Protein AF-A0A810NMF8-F1 (afdb_monomer_lite)

Sequence (249 aa):
MSLSAFYGATYNQVQWACKAPSTSPRALQDRVLNFARAHNKPVMIAEAAPQGFTNGSKTRSCIFNKSPQATTGDAIWNTWYADFFGYIAANTDVIRAVAYINTNWDAQPDWQCNGAPAGQPGCANGYWGDSRVQADATVKSRFLNELRNARWVNGSGGGTSPERTIRGVGSNRCLDVSGGRTADGTKIQLWDCLNNAAQKWRVEANGSLVNPQSGKCLDADGWGTANGTQMIIWTCGNPVQSNQNWVVS

Secondary structure (DSSP, 8-state):
--S-S---HHHHHHHTTTS--SS-HHHHHHHHHHHHHHTT--EEE-----TTEETTTTEEEETTEEEEEE--HHHHIIIIIHHHHHHHHHTTTTEEEE----SBSTTSGGG--TTPPTTSTT-TT---EE--GGGSHHHHHHHHHHHTSTT---SSSSS-PPPB--B-TTT--EEEEGGG--STTPBEEEE----SGGG-BEE-TTS-EEETTTTEEEEEGGG--STTPPEEEEPPPSSPPGGG-----

Radius of gyration: 24.5 Å; chains: 1; bounding box: 49×32×74 Å

pLDDT: mean 88.72, std 11.94, range [39.06, 98.75]

Structure (mmCIF, N/CA/C/O backbone):
data_AF-A0A810NMF8-F1
#
_entry.id   AF-A0A810NMF8-F1
#
loop_
_atom_site.group_PDB
_atom_site.id
_atom_site.type_symbol
_atom_site.label_atom_id
_atom_site.label_alt_id
_atom_site.label_comp_id
_atom_site.label_asym_id
_atom_site.label_entity_id
_atom_site.label_seq_id
_atom_site.pdbx_PDB_ins_code
_atom_site.Cartn_x
_atom_site.Cartn_y
_atom_site.Cartn_z
_atom_site.occupancy
_atom_site.B_iso_or_equiv
_atom_site.auth_seq_id
_atom_site.auth_comp_id
_atom_site.auth_asym_id
_atom_site.auth_atom_id
_atom_site.pdbx_PDB_model_num
ATOM 1 N N . MET A 1 1 ? 6.736 -11.714 -23.820 1.00 40.06 1 MET A N 1
ATOM 2 C CA . MET A 1 1 ? 6.700 -10.651 -22.795 1.00 40.06 1 MET A CA 1
ATOM 3 C C . MET A 1 1 ? 5.937 -11.210 -21.622 1.00 40.06 1 MET A C 1
ATOM 5 O O . MET A 1 1 ? 4.782 -11.574 -21.807 1.00 40.06 1 MET A O 1
ATOM 9 N N . SER A 1 2 ? 6.596 -11.391 -20.480 1.00 39.06 2 SER A N 1
ATOM 10 C CA . SER A 1 2 ? 5.909 -11.785 -19.253 1.00 39.06 2 SER A CA 1
ATOM 11 C C . SER A 1 2 ? 4.934 -10.676 -18.844 1.00 39.06 2 SER A C 1
ATOM 13 O O . SER A 1 2 ? 5.226 -9.491 -18.991 1.00 39.06 2 SER A O 1
ATOM 15 N N . LEU A 1 3 ? 3.762 -11.071 -18.349 1.00 48.25 3 LEU A N 1
ATOM 16 C CA . LEU A 1 3 ? 2.712 -10.199 -17.800 1.00 48.25 3 LEU A CA 1
ATOM 17 C C . LEU A 1 3 ? 3.067 -9.674 -16.392 1.00 48.25 3 LEU A C 1
ATOM 19 O O . LEU A 1 3 ? 2.187 -9.347 -15.605 1.00 48.25 3 LEU A O 1
ATOM 23 N N . SER A 1 4 ? 4.354 -9.625 -16.060 1.00 53.06 4 SER A N 1
ATOM 24 C CA . SER A 1 4 ? 4.870 -9.539 -14.691 1.00 53.06 4 SER A CA 1
ATOM 25 C C . SER A 1 4 ? 4.929 -8.117 -14.122 1.00 53.06 4 SER A C 1
ATOM 27 O O . SER A 1 4 ? 5.489 -7.885 -13.052 1.00 53.06 4 SER A O 1
ATOM 29 N N . ALA A 1 5 ? 4.388 -7.136 -14.844 1.00 62.41 5 ALA A N 1
ATOM 30 C CA . ALA A 1 5 ? 4.366 -5.745 -14.420 1.00 62.41 5 ALA A CA 1
ATOM 31 C C . ALA A 1 5 ? 2.991 -5.125 -14.669 1.00 62.41 5 ALA A C 1
ATOM 33 O O . ALA A 1 5 ? 2.295 -5.470 -15.622 1.00 62.41 5 ALA A O 1
ATOM 34 N N . PHE A 1 6 ? 2.610 -4.185 -13.805 1.00 73.69 6 PHE A N 1
ATOM 35 C CA . PHE A 1 6 ? 1.418 -3.376 -14.016 1.00 73.69 6 PHE A CA 1
ATOM 36 C C . PHE A 1 6 ? 1.703 -2.224 -14.989 1.00 73.69 6 PHE A C 1
ATOM 38 O O . PHE A 1 6 ? 2.728 -1.546 -14.882 1.00 73.69 6 PHE A O 1
ATOM 45 N N . TYR A 1 7 ? 0.739 -1.955 -15.869 1.00 77.31 7 TYR A N 1
ATOM 46 C CA . TYR A 1 7 ? 0.812 -0.954 -16.924 1.00 77.31 7 TYR A CA 1
ATOM 47 C C . TYR A 1 7 ? -0.308 0.095 -16.810 1.00 77.31 7 TYR A C 1
ATOM 49 O O . TYR A 1 7 ? -1.468 -0.154 -17.157 1.00 77.31 7 TYR A O 1
ATOM 57 N N . GLY A 1 8 ? 0.058 1.291 -16.342 1.00 80.00 8 GLY A N 1
ATOM 58 C CA . GLY A 1 8 ? -0.771 2.504 -16.339 1.00 80.00 8 GLY A CA 1
ATOM 59 C C . GLY A 1 8 ? -0.632 3.330 -17.622 1.00 80.00 8 GLY A C 1
ATOM 60 O O . GLY A 1 8 ? 0.249 3.072 -18.442 1.00 80.00 8 GLY A O 1
ATOM 61 N N . ALA A 1 9 ? -1.493 4.333 -17.813 1.00 80.44 9 ALA A N 1
ATOM 62 C CA . ALA A 1 9 ? -1.415 5.208 -18.987 1.00 80.44 9 ALA A CA 1
ATOM 63 C C . ALA A 1 9 ? -0.131 6.053 -18.955 1.00 80.44 9 ALA A C 1
ATOM 65 O O . ALA A 1 9 ? 0.596 6.110 -19.949 1.00 80.44 9 ALA A O 1
ATOM 66 N N . THR A 1 10 ? 0.188 6.616 -17.788 1.00 85.00 10 THR A N 1
ATOM 67 C CA . THR A 1 10 ? 1.394 7.418 -17.557 1.00 85.00 10 THR A CA 1
ATOM 68 C C . THR A 1 10 ? 2.640 6.542 -17.653 1.00 85.00 10 THR A C 1
ATOM 70 O O . THR A 1 10 ? 3.605 6.878 -18.338 1.00 85.00 10 THR A O 1
ATOM 73 N N . TYR A 1 11 ? 2.597 5.352 -17.048 1.00 84.44 11 TYR A N 1
ATOM 74 C CA . TYR A 1 11 ? 3.683 4.380 -17.154 1.00 84.44 11 TYR A CA 1
ATOM 75 C C . TYR A 1 11 ? 3.949 3.949 -18.601 1.00 84.44 11 TYR A C 1
ATOM 77 O O . TYR A 1 11 ? 5.106 3.884 -19.012 1.00 84.44 11 TYR A O 1
ATOM 85 N N . ASN A 1 12 ? 2.905 3.709 -19.401 1.00 80.50 12 ASN A N 1
ATOM 86 C CA . ASN A 1 12 ? 3.065 3.343 -20.807 1.00 80.50 12 ASN A CA 1
ATOM 87 C C . ASN A 1 12 ? 3.759 4.443 -21.611 1.00 80.50 12 ASN A C 1
ATOM 89 O O . ASN A 1 12 ? 4.664 4.147 -22.389 1.00 80.50 12 ASN A O 1
ATOM 93 N N . GLN A 1 13 ? 3.401 5.706 -21.381 1.00 77.75 13 GLN A N 1
ATOM 94 C CA . GLN A 1 13 ? 4.083 6.837 -22.014 1.00 77.75 13 GLN A CA 1
ATOM 95 C C . GLN A 1 13 ? 5.562 6.916 -21.624 1.00 77.75 13 GLN A C 1
ATOM 97 O O . GLN A 1 13 ? 6.385 7.306 -22.440 1.00 77.75 13 GLN A O 1
ATOM 102 N N . VAL A 1 14 ? 5.925 6.535 -20.399 1.00 78.19 14 VAL A N 1
ATOM 103 C CA . VAL A 1 14 ? 7.313 6.631 -19.929 1.00 78.19 14 VAL A CA 1
ATOM 104 C C . VAL A 1 14 ? 8.160 5.426 -20.340 1.00 78.19 14 VAL A C 1
ATOM 106 O O . VAL A 1 14 ? 9.300 5.601 -20.756 1.00 78.19 14 VAL A O 1
ATOM 109 N N . GLN A 1 15 ? 7.627 4.210 -20.236 1.00 76.19 15 GLN A N 1
ATOM 110 C CA . GLN A 1 15 ? 8.395 2.978 -20.438 1.00 76.19 15 GLN A CA 1
ATOM 111 C C . GLN A 1 15 ? 8.338 2.440 -21.866 1.00 76.19 15 GLN A C 1
ATOM 113 O O . GLN A 1 15 ? 9.308 1.854 -22.349 1.00 76.19 15 GLN A O 1
ATOM 118 N N . TRP A 1 16 ? 7.223 2.666 -22.561 1.00 68.44 16 TRP A N 1
ATOM 119 C CA . TRP A 1 16 ? 6.984 2.129 -23.899 1.00 68.44 16 TRP A CA 1
ATOM 120 C C . TRP A 1 16 ? 7.120 3.172 -25.013 1.00 68.44 16 TRP A C 1
ATOM 122 O O . TRP A 1 16 ? 7.182 2.797 -26.180 1.00 68.44 16 TRP A O 1
ATOM 132 N N . ALA A 1 17 ? 7.283 4.463 -24.700 1.00 64.12 17 ALA A N 1
ATOM 133 C CA . ALA A 1 17 ? 7.680 5.452 -25.712 1.00 64.12 17 ALA A CA 1
ATOM 134 C C . ALA A 1 17 ? 9.082 5.187 -26.292 1.00 64.12 17 ALA A C 1
ATOM 136 O O . ALA A 1 17 ? 9.390 5.653 -27.384 1.00 64.12 17 ALA A O 1
ATOM 137 N N . CYS A 1 18 ? 9.916 4.395 -25.612 1.00 68.44 18 CYS A N 1
ATOM 138 C CA . CYS A 1 18 ? 11.226 3.992 -26.126 1.00 68.44 18 CYS A CA 1
ATOM 139 C C . CYS A 1 18 ? 11.149 2.891 -27.200 1.00 68.44 18 CYS A C 1
ATOM 141 O O . CYS A 1 18 ? 12.125 2.662 -27.912 1.00 68.44 18 CYS A O 1
ATOM 143 N N . LYS A 1 19 ? 10.014 2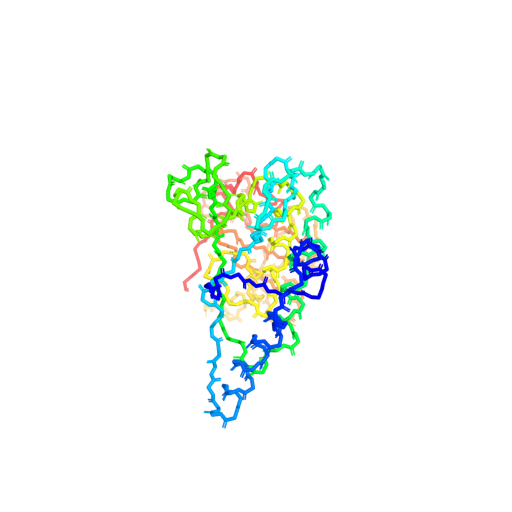.180 -27.294 1.00 67.81 19 LYS A N 1
ATOM 144 C CA . LYS A 1 19 ? 9.707 1.190 -28.336 1.00 67.81 19 LYS A CA 1
ATOM 145 C C . LYS A 1 19 ? 8.205 0.902 -28.331 1.00 67.81 19 LYS A C 1
ATOM 147 O O . LYS A 1 19 ? 7.715 0.234 -27.420 1.00 67.81 19 LYS A O 1
ATOM 152 N N . ALA A 1 20 ? 7.493 1.361 -29.360 1.00 65.75 20 ALA A N 1
ATOM 153 C CA . ALA A 1 20 ? 6.055 1.134 -29.478 1.00 65.75 20 ALA A CA 1
ATOM 154 C C . ALA A 1 20 ? 5.744 -0.378 -29.477 1.00 65.75 20 ALA A C 1
ATOM 156 O O . ALA A 1 20 ? 6.281 -1.113 -30.314 1.00 65.75 20 ALA A O 1
ATOM 157 N N . PRO A 1 21 ? 4.908 -0.874 -28.550 1.00 68.88 21 PRO A N 1
ATOM 158 C CA . PRO A 1 21 ? 4.519 -2.269 -28.555 1.00 68.88 21 PRO A CA 1
ATOM 159 C C . PRO A 1 21 ? 3.518 -2.523 -29.684 1.00 68.88 21 PRO A C 1
ATOM 161 O O . PRO A 1 21 ? 2.693 -1.670 -30.006 1.00 68.88 21 PRO A O 1
ATOM 164 N N . SER A 1 22 ? 3.528 -3.735 -30.236 1.00 71.19 22 SER A N 1
ATOM 165 C CA . SER A 1 22 ? 2.505 -4.180 -31.193 1.00 71.19 22 SER A CA 1
ATOM 166 C C . SER A 1 22 ? 1.108 -4.278 -30.566 1.00 71.19 22 SER A C 1
ATOM 168 O O . SER A 1 22 ? 0.108 -4.373 -31.272 1.00 71.19 22 SER A O 1
ATOM 170 N N . THR A 1 23 ? 1.005 -4.281 -29.235 1.00 74.06 23 THR A N 1
ATOM 171 C CA . THR A 1 23 ? -0.262 -4.274 -28.497 1.00 74.06 23 THR A CA 1
ATOM 172 C C . THR A 1 23 ? -0.099 -3.505 -27.191 1.00 74.06 23 THR A C 1
ATOM 174 O O . THR A 1 23 ? 0.870 -3.718 -26.469 1.00 74.06 23 THR A O 1
ATOM 177 N N . SER A 1 24 ? -1.055 -2.628 -26.866 1.00 80.44 24 SER A N 1
ATOM 178 C CA . SER A 1 24 ? -1.048 -1.874 -25.606 1.00 80.44 24 SER A CA 1
ATOM 179 C C . SER A 1 24 ? -1.082 -2.828 -24.401 1.00 80.44 24 SER A C 1
ATOM 181 O O . SER A 1 24 ? -2.055 -3.577 -24.258 1.00 80.44 24 SER A O 1
ATOM 183 N N . PRO A 1 25 ? -0.083 -2.792 -23.499 1.00 80.88 25 PRO A N 1
ATOM 184 C CA . PRO A 1 25 ? -0.079 -3.629 -22.301 1.00 80.88 25 PRO A CA 1
ATOM 185 C C . PRO A 1 25 ? -1.306 -3.397 -21.412 1.00 80.88 25 PRO A C 1
ATOM 187 O O . PRO A 1 25 ? -1.873 -4.339 -20.863 1.00 80.88 25 PRO A O 1
ATOM 190 N N . ARG A 1 26 ? -1.795 -2.150 -21.350 1.00 83.94 26 ARG A N 1
ATOM 191 C CA . ARG A 1 26 ? -3.029 -1.819 -20.629 1.00 83.94 26 ARG A CA 1
ATOM 192 C C . ARG A 1 26 ? -4.247 -2.523 -21.232 1.00 83.94 26 ARG A C 1
ATOM 194 O O . ARG A 1 26 ? -5.040 -3.093 -20.491 1.00 83.94 26 ARG A O 1
ATOM 201 N N . ALA A 1 27 ? -4.351 -2.564 -22.561 1.00 85.38 27 ALA A N 1
ATOM 202 C CA . ALA A 1 27 ? -5.446 -3.264 -23.229 1.00 85.38 27 ALA A CA 1
ATOM 203 C C . ALA A 1 27 ? -5.421 -4.778 -22.951 1.00 85.38 27 ALA A C 1
ATOM 205 O O . ALA A 1 27 ? -6.475 -5.403 -22.859 1.00 85.38 27 ALA A O 1
ATOM 206 N N . LEU A 1 28 ? -4.236 -5.378 -22.789 1.00 86.31 28 LEU A N 1
ATOM 207 C CA . LEU A 1 28 ? -4.112 -6.783 -22.389 1.00 86.31 28 LEU A CA 1
ATOM 208 C C . LEU A 1 28 ? -4.598 -7.015 -20.952 1.00 86.31 28 LEU A C 1
ATOM 210 O O . LEU A 1 28 ? -5.338 -7.967 -20.718 1.00 86.31 28 LEU A O 1
ATOM 214 N N . GLN A 1 29 ? -4.259 -6.129 -20.011 1.00 88.56 29 GLN A N 1
ATOM 215 C CA . GLN A 1 29 ? -4.780 -6.203 -18.638 1.00 88.56 29 GLN A CA 1
ATOM 216 C C . GLN A 1 29 ? -6.307 -6.060 -18.597 1.00 88.56 29 GLN A C 1
ATOM 218 O O . GLN A 1 29 ? -6.981 -6.842 -17.928 1.00 88.56 29 GLN A O 1
ATOM 223 N N . ASP A 1 30 ? -6.859 -5.100 -19.345 1.00 91.56 30 ASP A N 1
ATOM 224 C CA . ASP A 1 30 ? -8.305 -4.863 -19.386 1.00 91.56 30 ASP A CA 1
ATOM 225 C C . ASP A 1 30 ? -9.050 -6.085 -19.960 1.00 91.56 30 ASP A C 1
ATOM 227 O O . ASP A 1 30 ? -10.130 -6.435 -19.483 1.00 91.56 30 ASP A O 1
ATOM 231 N N . ARG A 1 31 ? -8.457 -6.805 -20.928 1.00 92.88 31 ARG A N 1
ATOM 232 C CA . ARG A 1 31 ? -9.012 -8.073 -21.441 1.00 92.88 31 ARG A CA 1
ATOM 233 C C . ARG A 1 31 ? -9.119 -9.143 -20.357 1.00 92.88 31 ARG A C 1
ATOM 235 O O . ARG A 1 31 ? -10.132 -9.835 -20.315 1.00 92.88 31 ARG A O 1
ATOM 242 N N . VAL A 1 32 ? -8.123 -9.260 -19.475 1.00 92.12 32 VAL A N 1
ATOM 243 C CA . VAL A 1 32 ? -8.166 -10.210 -18.347 1.00 92.12 32 VAL A CA 1
ATOM 244 C C . VAL A 1 32 ? -9.296 -9.847 -17.384 1.00 92.12 32 VAL A C 1
ATOM 246 O O . VAL A 1 32 ? -10.069 -10.724 -16.997 1.00 92.12 32 VAL A O 1
ATOM 249 N N . LEU A 1 33 ? -9.453 -8.561 -17.047 1.00 95.19 33 LEU A N 1
ATOM 250 C CA . LEU A 1 33 ? -10.551 -8.122 -16.180 1.00 95.19 33 LEU A CA 1
ATOM 251 C C . LEU A 1 33 ? -11.920 -8.367 -16.818 1.00 95.19 33 LEU A C 1
ATOM 253 O O . LEU A 1 33 ? -12.825 -8.863 -16.153 1.00 95.19 33 LEU A O 1
ATOM 257 N N . ASN A 1 34 ? -12.074 -8.062 -18.107 1.00 96.94 34 ASN A N 1
ATOM 258 C CA . ASN A 1 34 ? -13.333 -8.262 -18.823 1.00 96.94 34 ASN A CA 1
ATOM 259 C C . ASN A 1 34 ? -13.696 -9.744 -18.938 1.00 96.94 34 ASN A C 1
ATOM 261 O O . ASN A 1 34 ? -14.854 -10.106 -18.736 1.00 96.94 34 ASN A O 1
ATOM 265 N N . PHE A 1 35 ? -12.711 -10.607 -19.194 1.00 97.31 35 PHE A N 1
ATOM 266 C CA . PHE A 1 35 ? -12.912 -12.051 -19.165 1.00 97.31 35 PHE A CA 1
ATOM 267 C C . PHE A 1 35 ? -13.384 -12.517 -17.782 1.00 97.31 35 PHE A C 1
ATOM 269 O O . PHE A 1 35 ? -14.372 -13.242 -17.686 1.00 97.31 35 PHE A O 1
ATOM 276 N N . ALA A 1 36 ? -12.735 -12.065 -16.706 1.00 97.94 36 ALA A N 1
ATOM 277 C CA . ALA A 1 36 ? -13.115 -12.435 -15.346 1.00 97.94 36 ALA A CA 1
ATOM 278 C C . ALA A 1 36 ? -14.524 -11.946 -14.969 1.00 97.94 36 ALA A C 1
ATOM 280 O O . ALA A 1 36 ? -15.308 -12.725 -14.423 1.00 97.94 36 ALA A O 1
ATOM 281 N N . ARG A 1 37 ? -14.885 -10.707 -15.339 1.00 97.94 37 ARG A N 1
ATOM 282 C CA . ARG A 1 37 ? -16.248 -10.165 -15.186 1.00 97.94 37 ARG A CA 1
ATOM 283 C C . ARG A 1 37 ? -17.284 -11.028 -15.893 1.00 97.94 37 ARG A C 1
ATOM 285 O O . ARG A 1 37 ? -18.264 -11.419 -15.270 1.00 97.94 37 ARG A O 1
ATOM 292 N N . ALA A 1 38 ? -17.040 -11.379 -17.157 1.00 98.38 38 ALA A N 1
ATOM 293 C CA . ALA A 1 38 ? -17.949 -12.213 -17.947 1.00 98.38 38 ALA A CA 1
ATOM 294 C C . ALA A 1 38 ? -18.180 -13.608 -17.334 1.00 98.38 38 ALA A C 1
ATOM 296 O O . ALA A 1 38 ? -19.194 -14.240 -17.611 1.00 98.38 38 ALA A O 1
ATOM 297 N N . HIS A 1 39 ? -17.265 -14.071 -16.477 1.00 98.25 39 HIS A N 1
ATOM 298 C CA . HIS A 1 39 ? -17.342 -15.366 -15.797 1.00 98.25 39 HIS A CA 1
ATOM 299 C C . HIS A 1 39 ? -17.639 -15.255 -14.294 1.00 98.25 39 HIS A C 1
ATOM 301 O O . HIS A 1 39 ? -17.539 -16.256 -13.580 1.00 98.25 39 HIS A O 1
ATOM 307 N N . ASN A 1 40 ? -17.995 -14.064 -13.795 1.00 97.56 40 ASN A N 1
ATOM 308 C CA . ASN A 1 40 ? -18.241 -13.797 -12.373 1.00 97.56 40 ASN A CA 1
ATOM 309 C C . ASN A 1 40 ? -17.096 -14.286 -11.465 1.00 97.56 40 ASN A C 1
ATOM 311 O O . ASN A 1 40 ? -17.326 -14.875 -10.405 1.00 97.56 40 ASN A O 1
ATOM 315 N N . LYS A 1 41 ? -15.846 -14.095 -11.901 1.00 98.19 41 LYS A N 1
ATOM 316 C CA . LYS A 1 41 ? -14.654 -14.488 -11.143 1.00 98.19 41 LYS A CA 1
ATOM 317 C C . LYS A 1 41 ? -13.925 -13.268 -10.588 1.00 98.19 41 LYS A C 1
ATOM 319 O O . LYS A 1 41 ? -13.790 -12.271 -11.296 1.00 98.19 41 LYS A O 1
ATOM 324 N N . PRO A 1 42 ? -13.417 -13.343 -9.345 1.00 97.44 42 PRO A N 1
ATOM 325 C CA . PRO A 1 42 ? -12.521 -12.322 -8.832 1.00 97.44 42 PRO A CA 1
ATOM 326 C C . PRO A 1 42 ? -11.155 -12.410 -9.522 1.00 97.44 42 PRO A C 1
ATOM 328 O O . PRO A 1 42 ? -10.732 -13.481 -9.960 1.00 97.44 42 PRO A O 1
ATOM 331 N N . VAL A 1 43 ? -10.442 -11.287 -9.565 1.00 96.69 43 VAL A N 1
ATOM 332 C CA . VAL A 1 43 ? -9.071 -11.197 -10.075 1.00 96.69 43 VAL A CA 1
ATOM 333 C C . VAL A 1 43 ? -8.104 -10.908 -8.936 1.00 96.69 43 VAL A C 1
ATOM 335 O O . VAL A 1 43 ? -8.338 -10.030 -8.099 1.00 96.69 43 VAL A O 1
ATOM 338 N N . MET A 1 44 ? -6.987 -11.631 -8.954 1.00 94.56 44 MET A N 1
ATOM 339 C CA . MET A 1 44 ? -5.779 -11.287 -8.220 1.00 94.56 44 MET A CA 1
ATOM 340 C C . MET A 1 44 ? -4.763 -10.688 -9.192 1.00 94.56 44 MET A C 1
ATOM 342 O O . MET A 1 44 ? -4.435 -11.310 -10.201 1.00 94.56 44 MET A O 1
ATOM 346 N N . ILE A 1 45 ? -4.231 -9.508 -8.875 1.00 93.62 45 ILE A N 1
ATOM 347 C CA . ILE A 1 45 ? -2.994 -9.045 -9.509 1.00 93.62 45 ILE A CA 1
ATOM 348 C C . ILE A 1 45 ? -1.856 -9.820 -8.846 1.00 93.62 45 ILE A C 1
ATOM 350 O O . ILE A 1 45 ? -1.520 -9.554 -7.695 1.00 93.62 45 ILE A O 1
ATOM 354 N N . ALA A 1 46 ? -1.323 -10.822 -9.542 1.00 92.50 46 ALA A N 1
ATOM 355 C CA . ALA A 1 46 ? -0.324 -11.733 -8.983 1.00 92.50 46 ALA A CA 1
ATOM 356 C C . ALA A 1 46 ? 1.103 -11.164 -8.998 1.00 92.50 46 ALA A C 1
ATOM 358 O O . ALA A 1 46 ? 1.926 -11.560 -8.179 1.00 92.50 46 ALA A O 1
ATOM 359 N N . GLU A 1 47 ? 1.388 -10.224 -9.900 1.00 90.44 47 GLU A N 1
ATOM 360 C CA . GLU A 1 47 ? 2.709 -9.625 -10.064 1.00 90.44 47 GLU A CA 1
ATOM 361 C C . GLU A 1 47 ? 2.565 -8.130 -10.365 1.00 90.44 47 GLU A C 1
ATOM 363 O O . GLU A 1 47 ? 1.891 -7.734 -11.318 1.00 90.44 47 GLU A O 1
ATOM 368 N N . ALA A 1 48 ? 3.184 -7.287 -9.538 1.00 93.31 48 ALA A N 1
ATOM 369 C CA . ALA A 1 48 ? 3.249 -5.850 -9.761 1.00 93.31 48 ALA A CA 1
ATOM 370 C C . ALA A 1 48 ? 4.537 -5.263 -9.175 1.00 93.31 48 ALA A C 1
ATOM 372 O O . ALA A 1 48 ? 4.790 -5.365 -7.974 1.00 93.31 48 ALA A O 1
ATOM 373 N N . ALA A 1 49 ? 5.323 -4.603 -10.025 1.00 94.31 49 ALA A N 1
ATOM 374 C CA . ALA A 1 49 ? 6.472 -3.788 -9.645 1.00 94.31 49 ALA A CA 1
ATOM 375 C C . ALA A 1 49 ? 6.668 -2.641 -10.656 1.00 94.31 49 ALA A C 1
ATOM 377 O O . ALA A 1 49 ? 6.318 -2.812 -11.831 1.00 94.31 49 ALA A O 1
ATOM 378 N N . PRO A 1 50 ? 7.243 -1.493 -10.243 1.00 93.88 50 PRO A N 1
ATOM 379 C CA . PRO A 1 50 ? 7.573 -0.381 -11.132 1.00 93.88 50 PRO A CA 1
ATOM 380 C C . PRO A 1 50 ? 8.802 -0.719 -11.994 1.00 93.88 50 PRO A C 1
ATOM 382 O O . PRO A 1 50 ? 9.864 -0.123 -11.838 1.00 93.88 50 PRO A O 1
ATOM 385 N N . GLN A 1 51 ? 8.677 -1.696 -12.896 1.00 91.44 51 GLN A N 1
ATOM 386 C CA . GLN A 1 51 ? 9.779 -2.164 -13.740 1.00 91.44 51 GLN A CA 1
ATOM 387 C C . GLN A 1 51 ? 10.417 -0.985 -14.499 1.00 91.44 51 GLN A C 1
ATOM 389 O O . GLN A 1 51 ? 9.715 -0.123 -15.036 1.00 91.44 51 GLN A O 1
ATOM 394 N N . GLY A 1 52 ? 11.747 -0.930 -14.516 1.00 90.50 52 GLY A N 1
ATOM 395 C CA . GLY A 1 52 ? 12.511 0.160 -15.124 1.00 90.50 52 GLY A CA 1
ATOM 396 C C . GLY A 1 52 ? 12.699 1.379 -14.215 1.00 90.50 52 GLY A C 1
ATOM 397 O O . GLY A 1 52 ? 13.395 2.312 -14.612 1.00 90.50 52 GLY A O 1
ATOM 398 N N . PHE A 1 53 ? 12.136 1.389 -13.004 1.00 93.75 53 PHE A N 1
ATOM 399 C CA . PHE A 1 53 ? 12.430 2.386 -11.974 1.00 93.75 53 PHE A CA 1
ATOM 400 C C . PHE A 1 53 ? 13.328 1.809 -10.878 1.00 93.75 53 PHE A C 1
ATOM 402 O O . PHE A 1 53 ? 13.225 0.642 -10.501 1.00 93.75 53 PHE A O 1
ATOM 409 N N . THR A 1 54 ? 14.179 2.663 -10.318 1.00 95.56 54 THR A N 1
ATOM 410 C CA . THR A 1 54 ? 15.022 2.337 -9.166 1.00 95.56 54 THR A CA 1
ATOM 411 C C . THR A 1 54 ? 14.707 3.326 -8.054 1.00 95.56 54 THR A C 1
ATOM 413 O O . THR A 1 54 ? 15.216 4.447 -8.064 1.00 95.56 54 THR A O 1
ATOM 416 N N . ASN A 1 55 ? 13.869 2.922 -7.093 1.00 97.19 55 ASN A N 1
ATOM 417 C CA . ASN A 1 55 ? 13.414 3.785 -5.999 1.00 97.19 55 ASN A CA 1
ATOM 418 C C . ASN A 1 55 ? 14.585 4.373 -5.205 1.00 97.19 55 ASN A C 1
ATOM 420 O O . ASN A 1 55 ? 14.654 5.587 -5.037 1.00 97.19 55 ASN A O 1
ATOM 424 N N . GLY A 1 56 ? 15.534 3.535 -4.768 1.00 95.81 56 GLY A N 1
ATOM 425 C CA . GLY A 1 56 ? 16.651 3.979 -3.927 1.00 95.81 56 GLY A CA 1
ATOM 426 C C . GLY A 1 56 ? 17.570 4.996 -4.605 1.00 95.81 56 GLY A C 1
ATOM 427 O O . GLY A 1 56 ? 17.959 5.992 -4.000 1.00 95.81 56 GLY A O 1
ATOM 428 N N . SER A 1 57 ? 17.882 4.780 -5.883 1.00 96.12 57 SER A N 1
ATOM 429 C CA . SER A 1 57 ? 18.730 5.693 -6.661 1.00 96.12 57 SER A CA 1
ATOM 430 C C . SER A 1 57 ? 17.949 6.823 -7.335 1.00 96.12 57 SER A C 1
ATOM 432 O O . SER A 1 57 ? 18.567 7.715 -7.908 1.00 96.12 57 SER A O 1
ATOM 434 N N . LYS A 1 58 ? 16.610 6.799 -7.276 1.00 97.12 58 LYS A N 1
ATOM 435 C CA . LYS A 1 58 ? 15.702 7.723 -7.972 1.00 97.12 58 LYS A CA 1
ATOM 436 C C . LYS A 1 58 ? 16.061 7.879 -9.445 1.00 97.12 58 LYS A C 1
ATOM 438 O O . LYS A 1 58 ? 16.240 8.986 -9.954 1.00 97.12 58 LYS A O 1
ATOM 443 N N . THR A 1 59 ? 16.157 6.751 -10.137 1.00 95.31 59 THR A N 1
ATOM 444 C CA . THR A 1 59 ? 16.371 6.721 -11.585 1.00 95.31 59 THR A CA 1
ATOM 445 C C . THR A 1 59 ? 15.237 5.991 -12.290 1.00 95.31 59 THR A C 1
ATOM 447 O O . THR A 1 59 ? 14.500 5.202 -11.696 1.00 95.31 59 THR A O 1
ATOM 450 N N . ARG A 1 60 ? 15.090 6.280 -13.581 1.00 92.00 60 ARG A N 1
ATOM 451 C CA . ARG A 1 60 ? 14.216 5.553 -14.501 1.00 92.00 60 ARG A CA 1
ATOM 452 C C . ARG A 1 60 ? 14.980 5.206 -15.770 1.00 92.00 60 ARG A C 1
ATOM 454 O O . ARG A 1 60 ? 15.778 6.007 -16.239 1.00 92.00 60 ARG A O 1
ATOM 461 N N . SER A 1 61 ? 14.730 4.041 -16.335 1.00 88.00 61 SER A N 1
ATOM 462 C CA . SER A 1 61 ? 15.239 3.598 -17.635 1.00 88.00 61 SER A CA 1
ATOM 463 C C . SER A 1 61 ? 14.093 3.021 -18.444 1.00 88.00 61 SER A C 1
ATOM 465 O O . SER A 1 61 ? 13.100 2.601 -17.857 1.00 88.00 61 SER A O 1
ATOM 467 N N . CYS A 1 62 ? 14.255 2.931 -19.761 1.00 84.25 62 CYS A N 1
ATOM 468 C CA . CYS A 1 62 ? 13.381 2.108 -20.587 1.00 84.25 62 CYS A CA 1
ATOM 469 C C . CYS A 1 62 ? 13.617 0.622 -20.263 1.00 84.25 62 CYS A C 1
ATOM 471 O O . CYS A 1 62 ? 14.766 0.178 -20.221 1.00 84.25 62 CYS A O 1
ATOM 473 N N . ILE A 1 63 ? 12.559 -0.182 -20.136 1.00 83.94 63 ILE A N 1
ATOM 474 C CA . ILE A 1 63 ? 12.691 -1.626 -19.837 1.00 83.94 63 ILE A CA 1
ATOM 475 C C . ILE A 1 63 ? 13.498 -2.419 -20.884 1.00 83.94 63 ILE A C 1
ATOM 477 O O . ILE A 1 63 ? 14.035 -3.481 -20.570 1.00 83.94 63 ILE A O 1
ATOM 481 N N . PHE A 1 64 ? 13.612 -1.903 -22.116 1.00 80.12 64 PHE A N 1
ATOM 482 C CA . PHE A 1 64 ? 14.374 -2.533 -23.205 1.00 80.12 64 PHE A CA 1
ATOM 483 C C . PHE A 1 64 ? 15.787 -1.985 -23.393 1.00 80.12 64 PHE A C 1
ATOM 485 O O . PHE A 1 64 ? 16.580 -2.575 -24.123 1.00 80.12 64 PHE A O 1
ATOM 492 N N . ASN A 1 65 ? 16.097 -0.848 -22.777 1.00 79.50 65 ASN A N 1
ATOM 493 C CA . ASN A 1 65 ? 17.381 -0.181 -22.934 1.00 79.50 65 ASN A CA 1
ATOM 494 C C . ASN A 1 65 ? 17.732 0.569 -21.645 1.00 79.50 65 ASN A C 1
ATOM 496 O O . ASN A 1 65 ? 17.117 1.595 -21.334 1.00 79.50 65 ASN A O 1
ATOM 500 N N . LYS A 1 66 ? 18.720 0.068 -20.895 1.00 82.25 66 LYS A N 1
ATOM 501 C CA . LYS A 1 66 ? 19.158 0.688 -19.643 1.00 82.25 66 LYS A CA 1
ATOM 502 C C . LYS A 1 66 ? 19.919 1.960 -19.948 1.00 82.25 66 LYS A C 1
ATOM 504 O O . LYS A 1 66 ? 21.123 1.958 -20.167 1.00 82.25 66 LYS A O 1
ATOM 509 N N . SER A 1 67 ? 19.183 3.056 -19.890 1.00 86.56 67 SER A N 1
ATOM 510 C CA . SER A 1 67 ? 19.706 4.412 -19.892 1.00 86.56 67 SER A CA 1
ATOM 511 C C . SER A 1 67 ? 19.124 5.133 -18.676 1.00 86.56 67 SER A C 1
ATOM 513 O O . SER A 1 67 ? 18.067 5.756 -18.792 1.00 86.56 67 SER A O 1
ATOM 515 N N . PRO A 1 68 ? 19.743 4.988 -17.487 1.00 89.94 68 PRO A N 1
ATOM 516 C CA . PRO A 1 68 ? 19.213 5.566 -16.263 1.00 89.94 68 PRO A CA 1
ATOM 517 C C . PRO A 1 68 ? 19.205 7.088 -16.345 1.00 89.94 68 PRO A C 1
ATOM 519 O O . PRO A 1 68 ? 20.247 7.730 -16.416 1.00 89.94 68 PRO A O 1
ATOM 522 N N . GLN A 1 69 ? 18.009 7.657 -16.306 1.00 92.75 69 GLN A N 1
ATOM 523 C CA . GLN A 1 69 ? 17.762 9.084 -16.210 1.00 92.75 69 GLN A CA 1
ATOM 524 C C . GLN A 1 69 ? 17.362 9.419 -14.778 1.00 92.75 69 GLN A C 1
ATOM 526 O O . GLN A 1 69 ? 16.571 8.694 -14.163 1.00 92.75 69 GLN A O 1
ATOM 531 N N . ALA A 1 70 ? 17.890 10.521 -14.252 1.00 96.56 70 ALA A N 1
ATOM 532 C CA . ALA A 1 70 ? 17.505 11.018 -12.939 1.00 96.56 70 ALA A CA 1
ATOM 533 C C . ALA A 1 70 ? 15.995 11.308 -12.883 1.00 96.56 70 ALA A C 1
ATOM 535 O O . ALA A 1 70 ? 15.380 11.762 -13.851 1.00 96.56 70 ALA A O 1
ATOM 536 N N . THR A 1 71 ? 15.387 11.033 -11.736 1.00 95.50 71 THR A N 1
ATOM 537 C CA . THR A 1 71 ? 13.988 11.339 -11.440 1.00 95.50 71 THR A CA 1
ATOM 538 C C . THR A 1 71 ? 13.836 11.673 -9.950 1.00 95.50 71 THR A C 1
ATOM 540 O O . THR A 1 71 ? 14.822 11.905 -9.251 1.00 95.50 71 THR A O 1
ATOM 543 N N . THR A 1 72 ? 12.607 11.745 -9.446 1.00 97.69 72 THR A N 1
ATOM 544 C CA . THR A 1 72 ? 12.306 12.032 -8.037 1.00 97.69 72 THR A CA 1
ATOM 545 C C . THR A 1 72 ? 11.335 10.998 -7.480 1.00 97.69 72 THR A C 1
ATOM 547 O O . THR A 1 72 ? 10.593 10.376 -8.240 1.00 97.69 72 THR A O 1
ATOM 550 N N . GLY A 1 73 ? 11.292 10.834 -6.153 1.00 96.06 73 GLY A N 1
ATOM 551 C CA . GLY A 1 73 ? 10.292 9.975 -5.507 1.00 96.06 73 GLY A CA 1
ATOM 552 C C . GLY A 1 73 ? 8.855 10.370 -5.877 1.00 96.06 73 GLY A C 1
ATOM 553 O O . GLY A 1 73 ? 8.024 9.502 -6.130 1.00 96.06 73 GLY A O 1
ATOM 554 N N . ASP A 1 74 ? 8.585 11.673 -6.021 1.00 96.56 74 ASP A N 1
ATOM 555 C CA . ASP A 1 74 ? 7.300 12.192 -6.505 1.00 96.56 74 ASP A CA 1
ATOM 556 C C . ASP A 1 74 ? 6.976 11.753 -7.931 1.00 96.56 74 ASP A C 1
ATOM 558 O O . ASP A 1 74 ? 5.870 11.288 -8.201 1.00 96.56 74 ASP A O 1
ATOM 562 N N . ALA A 1 75 ? 7.932 11.890 -8.852 1.00 95.50 75 ALA A N 1
ATOM 563 C CA . ALA A 1 75 ? 7.736 11.503 -10.241 1.00 95.50 75 ALA A CA 1
ATOM 564 C C . ALA A 1 75 ? 7.554 9.985 -10.378 1.00 95.50 75 ALA A C 1
ATOM 566 O O . ALA A 1 75 ? 6.678 9.548 -11.124 1.00 95.50 75 ALA A O 1
ATOM 567 N N . ILE A 1 76 ? 8.313 9.185 -9.622 1.00 95.81 76 ILE A N 1
ATOM 568 C CA . ILE A 1 76 ? 8.135 7.727 -9.551 1.00 95.81 76 ILE A CA 1
ATOM 569 C C . ILE A 1 76 ? 6.726 7.393 -9.046 1.00 95.81 76 ILE A C 1
ATOM 571 O O . ILE A 1 76 ? 6.007 6.616 -9.681 1.00 95.81 76 ILE A O 1
ATOM 575 N N . TRP A 1 77 ? 6.310 8.012 -7.935 1.00 96.50 77 TRP A N 1
ATOM 576 C CA . TRP A 1 77 ? 4.980 7.826 -7.362 1.00 96.50 77 TRP A CA 1
ATOM 577 C C . TRP A 1 77 ? 3.879 8.137 -8.376 1.00 96.50 77 TRP A C 1
ATOM 579 O O . TRP A 1 77 ? 3.039 7.286 -8.656 1.00 96.50 77 TRP A O 1
ATOM 589 N N . ASN A 1 78 ? 3.911 9.337 -8.954 1.00 94.12 78 ASN A N 1
ATOM 590 C CA . ASN A 1 78 ? 2.880 9.813 -9.872 1.00 94.12 78 ASN A CA 1
ATOM 591 C C . ASN A 1 78 ? 2.836 9.003 -11.176 1.00 94.12 78 ASN A C 1
ATOM 593 O O . ASN A 1 78 ? 1.773 8.873 -11.768 1.00 94.12 78 ASN A O 1
ATOM 597 N N . THR A 1 79 ? 3.967 8.446 -11.620 1.00 92.00 79 THR A N 1
ATOM 598 C CA . THR A 1 79 ? 4.038 7.718 -12.896 1.00 92.00 79 THR A CA 1
ATOM 599 C C . THR A 1 79 ? 3.537 6.282 -12.796 1.00 92.00 79 THR A C 1
ATOM 601 O O . THR A 1 79 ? 2.918 5.790 -13.738 1.00 92.00 79 THR A O 1
ATOM 604 N N . TRP A 1 80 ? 3.839 5.583 -11.697 1.00 94.31 80 TRP A N 1
ATOM 605 C CA . TRP A 1 80 ? 3.508 4.160 -11.573 1.00 94.31 80 TRP A CA 1
ATOM 606 C C . TRP A 1 80 ? 2.581 3.853 -10.401 1.00 94.31 80 TRP A C 1
ATOM 608 O O . TRP A 1 80 ? 1.535 3.247 -10.610 1.00 94.31 80 TRP A O 1
ATOM 618 N N . TYR A 1 81 ? 2.922 4.280 -9.181 1.00 96.00 81 TYR A N 1
ATOM 619 C CA . TYR A 1 81 ? 2.162 3.914 -7.978 1.00 96.00 81 TYR A CA 1
ATOM 620 C C . TYR A 1 81 ? 0.751 4.508 -7.972 1.00 96.00 81 TYR A C 1
ATOM 622 O O . TYR A 1 81 ? -0.213 3.794 -7.708 1.00 96.00 81 TYR A O 1
ATOM 630 N N . ALA A 1 82 ? 0.616 5.796 -8.291 1.00 94.31 82 ALA A N 1
ATOM 631 C CA . ALA A 1 82 ? -0.681 6.464 -8.348 1.00 94.31 82 ALA A CA 1
ATOM 632 C C . ALA A 1 82 ? -1.586 5.843 -9.426 1.00 94.31 82 ALA A C 1
ATOM 634 O O . ALA A 1 82 ? -2.742 5.528 -9.148 1.00 94.31 82 ALA A O 1
ATOM 635 N N . ASP A 1 83 ? -1.044 5.584 -10.620 1.00 92.81 83 ASP A N 1
ATOM 636 C CA . ASP A 1 83 ? -1.752 4.894 -11.705 1.00 92.81 83 ASP A CA 1
ATOM 637 C C . ASP A 1 83 ? -2.169 3.467 -11.304 1.00 92.81 83 ASP A C 1
ATOM 639 O O . ASP A 1 83 ? -3.280 3.033 -11.613 1.00 92.81 83 ASP A O 1
ATOM 643 N N . PHE A 1 84 ? -1.295 2.738 -10.606 1.00 95.12 84 PHE A N 1
ATOM 644 C CA . PHE A 1 84 ? -1.550 1.381 -10.122 1.00 95.12 84 PHE A CA 1
ATOM 645 C C . PHE A 1 84 ? -2.704 1.328 -9.130 1.00 95.12 84 PHE A C 1
ATOM 647 O O . PHE A 1 84 ? -3.677 0.596 -9.333 1.00 95.12 84 PHE A O 1
ATOM 654 N N . PHE A 1 85 ? -2.637 2.143 -8.081 1.00 95.06 85 PHE A N 1
ATOM 655 C CA . PHE A 1 85 ? -3.696 2.204 -7.085 1.00 95.06 85 PHE A CA 1
ATOM 656 C C . PHE A 1 85 ? -4.989 2.789 -7.657 1.00 95.06 85 PHE A C 1
ATOM 658 O O . PHE A 1 85 ? -6.069 2.272 -7.366 1.00 95.06 85 PHE A O 1
ATOM 665 N N . GLY A 1 86 ? -4.896 3.780 -8.549 1.00 93.94 86 GLY A N 1
ATOM 666 C CA . GLY A 1 86 ? -6.038 4.322 -9.285 1.00 93.94 86 GLY A CA 1
ATOM 667 C C . GLY A 1 86 ? -6.733 3.269 -10.152 1.00 93.94 86 GLY A C 1
ATOM 668 O O . GLY A 1 86 ? -7.961 3.182 -10.161 1.00 93.94 86 GLY A O 1
ATOM 669 N N . TYR A 1 87 ? -5.972 2.399 -10.821 1.00 93.69 87 TYR A N 1
ATOM 670 C CA . TYR A 1 87 ? -6.532 1.285 -11.585 1.00 93.69 87 TYR A CA 1
ATOM 671 C C . TYR A 1 87 ? -7.276 0.286 -10.701 1.00 93.69 87 TYR A C 1
ATOM 673 O O . TYR A 1 87 ? -8.380 -0.137 -11.042 1.00 93.69 87 TYR A O 1
ATOM 681 N N . ILE A 1 88 ? -6.708 -0.064 -9.549 1.00 94.88 88 ILE A N 1
ATOM 682 C CA . ILE A 1 88 ? -7.363 -0.955 -8.586 1.00 94.88 88 ILE A CA 1
ATOM 683 C C . ILE A 1 88 ? -8.632 -0.301 -8.037 1.00 94.88 88 ILE A C 1
ATOM 685 O O . ILE A 1 88 ? -9.660 -0.960 -7.876 1.00 94.88 88 ILE A O 1
ATOM 689 N N . ALA A 1 89 ? -8.595 1.009 -7.799 1.00 93.50 89 ALA A N 1
ATOM 690 C CA . ALA A 1 89 ? -9.750 1.770 -7.356 1.00 93.50 89 ALA A CA 1
ATOM 691 C C . ALA A 1 89 ? -10.891 1.796 -8.372 1.00 93.50 89 ALA A C 1
ATOM 693 O O . ALA A 1 89 ? -12.043 1.657 -7.966 1.00 93.50 89 ALA A O 1
ATOM 694 N N . ALA A 1 90 ? -10.575 1.891 -9.661 1.00 95.19 90 ALA A N 1
ATOM 695 C CA . ALA A 1 90 ? -11.554 1.881 -10.742 1.00 95.19 90 ALA A CA 1
ATOM 696 C C . ALA A 1 90 ? -12.151 0.492 -11.041 1.00 95.19 90 ALA A C 1
ATOM 698 O O . ALA A 1 90 ? -13.130 0.402 -11.774 1.00 95.19 90 ALA A O 1
ATOM 699 N N . ASN A 1 91 ? -11.571 -0.587 -10.506 1.00 95.75 91 ASN A N 1
ATOM 700 C CA . ASN A 1 91 ? -11.956 -1.968 -10.818 1.00 95.75 91 ASN A CA 1
ATOM 701 C C . ASN A 1 91 ? -12.242 -2.797 -9.550 1.00 95.75 91 ASN A C 1
ATOM 703 O O . ASN A 1 91 ? -11.965 -3.998 -9.498 1.00 95.75 91 ASN A O 1
ATOM 707 N N . THR A 1 92 ? -12.788 -2.167 -8.503 1.00 94.75 92 THR A N 1
ATOM 708 C CA . THR A 1 92 ? -13.148 -2.834 -7.236 1.00 94.75 92 THR A CA 1
ATOM 709 C C . THR A 1 92 ? -14.329 -3.788 -7.347 1.00 94.75 92 THR A C 1
ATOM 711 O O . THR A 1 92 ? -14.638 -4.491 -6.388 1.00 94.75 92 THR A O 1
ATOM 714 N N . ASP A 1 93 ? -15.011 -3.830 -8.484 1.00 95.81 93 ASP A N 1
ATOM 715 C CA . ASP A 1 93 ? -16.032 -4.824 -8.784 1.00 95.81 93 ASP A CA 1
ATOM 716 C C . ASP A 1 93 ? -15.414 -6.219 -8.999 1.00 95.81 93 ASP A C 1
ATOM 718 O O . ASP A 1 93 ? -15.997 -7.222 -8.581 1.00 95.81 93 ASP A O 1
ATOM 722 N N . VAL A 1 94 ? -14.199 -6.281 -9.559 1.00 97.56 94 VAL A N 1
ATOM 723 C CA . VAL A 1 94 ? -13.553 -7.534 -9.979 1.00 97.56 94 VAL A CA 1
ATOM 724 C C . VAL A 1 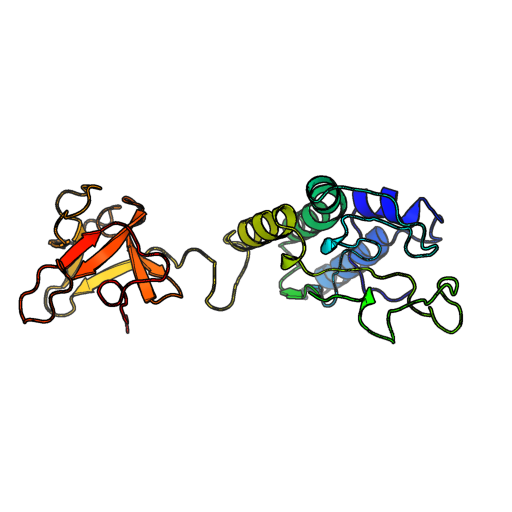94 ? -12.222 -7.812 -9.274 1.00 97.56 94 VAL A C 1
ATOM 726 O O . VAL A 1 94 ? -11.932 -8.968 -8.965 1.00 97.56 94 VAL A O 1
ATOM 729 N N . ILE A 1 95 ? -11.412 -6.796 -8.964 1.00 96.25 95 ILE A N 1
ATOM 730 C CA . ILE A 1 95 ? -10.113 -6.992 -8.302 1.00 96.25 95 ILE A CA 1
ATOM 731 C C . ILE A 1 95 ? -10.331 -7.201 -6.802 1.00 96.25 95 ILE A C 1
ATOM 733 O O . ILE A 1 95 ? -10.941 -6.368 -6.129 1.00 96.25 95 ILE A O 1
ATOM 737 N N . ARG A 1 96 ? -9.820 -8.319 -6.272 1.00 95.06 96 ARG A N 1
ATOM 738 C CA . ARG A 1 96 ? -9.984 -8.711 -4.858 1.00 95.06 96 ARG A CA 1
ATOM 739 C C . ARG A 1 96 ? -8.682 -8.943 -4.104 1.00 95.06 96 ARG A C 1
ATOM 741 O O . ARG A 1 96 ? -8.705 -8.952 -2.880 1.00 95.06 96 ARG A O 1
ATOM 748 N N . ALA A 1 97 ? -7.567 -9.114 -4.804 1.00 92.50 97 ALA A N 1
ATOM 749 C CA . ALA A 1 97 ? -6.264 -9.307 -4.184 1.00 92.50 97 ALA A CA 1
ATOM 750 C C . ALA A 1 97 ? -5.154 -8.749 -5.072 1.00 92.50 97 ALA A C 1
ATOM 752 O O . ALA A 1 97 ? -5.289 -8.688 -6.297 1.00 92.50 97 ALA A O 1
ATOM 753 N N . VAL A 1 98 ? -4.056 -8.340 -4.446 1.00 93.56 98 VAL A N 1
ATOM 754 C CA . VAL A 1 98 ? -2.899 -7.765 -5.129 1.00 93.56 98 VAL A CA 1
ATOM 755 C C . VAL A 1 98 ? -1.633 -8.204 -4.410 1.00 93.56 98 VAL A C 1
ATOM 757 O O . VAL A 1 98 ? -1.540 -8.073 -3.193 1.00 93.56 98 VAL A O 1
ATOM 760 N N . ALA A 1 99 ? -0.656 -8.687 -5.169 1.00 93.50 99 ALA A N 1
ATOM 761 C CA . ALA A 1 99 ? 0.705 -8.903 -4.716 1.00 93.50 99 ALA A CA 1
ATOM 762 C C . ALA A 1 99 ? 1.613 -7.821 -5.311 1.00 93.50 99 ALA A C 1
ATOM 764 O O . ALA A 1 99 ? 1.676 -7.628 -6.525 1.00 93.50 99 ALA A O 1
ATOM 765 N N . TYR A 1 100 ? 2.310 -7.105 -4.431 1.00 95.44 100 TYR A N 1
ATOM 766 C CA . TYR A 1 100 ? 3.341 -6.144 -4.799 1.00 95.44 100 TYR A CA 1
ATOM 767 C C . TYR A 1 100 ? 4.715 -6.764 -4.547 1.00 95.44 100 TYR A C 1
ATOM 769 O O . TYR A 1 100 ? 5.010 -7.195 -3.430 1.00 95.44 100 TYR A O 1
ATOM 777 N N . ILE A 1 101 ? 5.561 -6.805 -5.572 1.00 96.56 101 ILE A N 1
ATOM 778 C CA . ILE A 1 101 ? 6.892 -7.396 -5.463 1.00 96.56 101 ILE A CA 1
ATOM 779 C C . ILE A 1 101 ? 7.836 -6.322 -4.919 1.00 96.56 101 ILE A C 1
ATOM 781 O O . ILE A 1 101 ? 8.207 -5.394 -5.630 1.00 96.56 101 ILE A O 1
ATOM 785 N N . ASN A 1 102 ? 8.200 -6.428 -3.639 1.00 96.75 102 ASN A N 1
ATOM 786 C CA . ASN A 1 102 ? 9.022 -5.443 -2.933 1.00 96.75 102 ASN A CA 1
ATOM 787 C C . ASN A 1 102 ? 10.478 -5.910 -2.803 1.00 96.75 102 ASN A C 1
ATOM 789 O O . ASN A 1 102 ? 10.888 -6.396 -1.748 1.00 96.75 102 ASN A O 1
ATOM 793 N N . THR A 1 103 ? 11.270 -5.765 -3.865 1.00 96.44 103 THR A N 1
ATOM 794 C CA . THR A 1 103 ? 12.660 -6.251 -3.887 1.00 96.44 103 THR A CA 1
ATOM 795 C C . THR A 1 103 ? 13.625 -5.328 -4.632 1.00 96.44 103 THR A C 1
ATOM 797 O O . THR A 1 103 ? 13.220 -4.502 -5.456 1.00 96.44 103 THR A O 1
ATOM 800 N N . ASN A 1 104 ? 14.916 -5.484 -4.333 1.00 96.25 104 ASN A N 1
ATOM 801 C CA . ASN A 1 104 ? 15.990 -4.938 -5.150 1.00 96.25 104 ASN A CA 1
ATOM 802 C C . ASN A 1 104 ? 16.300 -5.944 -6.266 1.00 96.25 104 ASN A C 1
ATOM 804 O O . ASN A 1 104 ? 16.938 -6.966 -6.009 1.00 96.25 104 ASN A O 1
ATOM 808 N N . TRP A 1 105 ? 15.819 -5.694 -7.482 1.00 93.81 105 TRP A N 1
ATOM 809 C CA . TRP A 1 105 ? 16.062 -6.585 -8.619 1.00 93.81 105 TRP A CA 1
ATOM 810 C C . TRP A 1 105 ? 17.500 -6.456 -9.112 1.00 93.81 105 TRP A C 1
ATOM 812 O O . TRP A 1 105 ? 18.146 -7.460 -9.384 1.00 93.81 105 TRP A O 1
ATOM 822 N N . ASP A 1 106 ? 18.042 -5.236 -9.110 1.00 89.62 106 ASP A N 1
ATOM 823 C CA . ASP A 1 106 ? 19.433 -4.959 -9.486 1.00 89.62 106 ASP A CA 1
ATOM 824 C C . ASP A 1 106 ? 20.463 -5.658 -8.572 1.00 89.62 106 ASP A C 1
ATOM 826 O O . ASP A 1 106 ? 21.636 -5.733 -8.928 1.00 89.62 106 ASP A O 1
ATOM 830 N N . ALA A 1 107 ? 20.066 -6.191 -7.410 1.00 91.56 107 ALA A N 1
ATOM 831 C CA . ALA A 1 107 ? 20.938 -6.983 -6.534 1.00 91.56 107 ALA A CA 1
ATOM 832 C C . ALA A 1 107 ? 20.856 -8.503 -6.766 1.00 91.56 107 ALA A C 1
ATOM 834 O O . ALA A 1 107 ? 21.582 -9.250 -6.113 1.00 91.56 107 ALA A O 1
ATOM 835 N N . GLN A 1 108 ? 19.976 -8.970 -7.651 1.00 90.38 108 GLN A N 1
ATOM 836 C CA . GLN A 1 108 ? 19.748 -10.392 -7.888 1.00 90.38 108 GLN A CA 1
ATOM 837 C C . GLN A 1 108 ? 20.338 -10.812 -9.245 1.00 90.38 108 GLN A C 1
ATOM 839 O O . GLN A 1 108 ? 19.974 -10.213 -10.257 1.00 90.38 108 GLN A O 1
ATOM 844 N N . PRO A 1 109 ? 21.196 -11.848 -9.304 1.00 87.25 109 PRO A N 1
ATOM 845 C CA . PRO A 1 109 ? 21.906 -12.225 -10.531 1.00 87.25 109 PRO A CA 1
ATOM 846 C C . PRO A 1 109 ? 20.999 -12.484 -11.740 1.00 87.25 109 PRO A C 1
ATOM 848 O O . PRO A 1 109 ? 21.311 -12.033 -12.836 1.00 87.25 109 PRO A O 1
ATOM 851 N N . ASP A 1 110 ? 19.850 -13.132 -11.534 1.00 85.00 110 ASP A N 1
ATOM 852 C CA . ASP A 1 110 ? 18.915 -13.486 -12.616 1.00 85.00 110 ASP A CA 1
ATOM 853 C C . ASP A 1 110 ? 18.183 -12.278 -13.228 1.00 85.00 110 ASP A C 1
ATOM 855 O O . ASP A 1 110 ? 17.581 -12.373 -14.301 1.00 85.00 110 ASP A O 1
ATOM 859 N N . TRP A 1 111 ? 18.224 -11.135 -12.542 1.00 87.81 111 TRP A N 1
ATOM 860 C CA . TRP A 1 111 ? 17.510 -9.910 -12.908 1.00 87.81 111 TRP A CA 1
ATOM 861 C C . TRP A 1 111 ? 18.452 -8.757 -13.252 1.00 87.81 111 TRP A C 1
ATOM 863 O O . TRP A 1 111 ? 18.013 -7.689 -13.691 1.00 87.81 111 TRP A O 1
ATOM 873 N N . GLN A 1 112 ? 19.753 -8.975 -13.076 1.00 83.44 112 GLN A N 1
ATOM 874 C CA . GLN A 1 112 ? 20.787 -8.094 -13.574 1.00 83.44 112 GLN A CA 1
ATOM 875 C C . GLN A 1 112 ? 20.975 -8.316 -15.066 1.00 83.44 112 GLN A C 1
ATOM 877 O O . GLN A 1 112 ? 20.936 -9.433 -15.565 1.00 83.44 112 GLN A O 1
ATOM 882 N N . CYS A 1 113 ? 21.242 -7.221 -15.767 1.00 81.19 113 CYS A N 1
ATOM 883 C CA . CYS A 1 113 ? 21.527 -7.272 -17.191 1.00 81.19 113 CYS A CA 1
ATOM 884 C C . CYS A 1 113 ? 23.013 -7.132 -17.522 1.00 81.19 113 CYS A C 1
ATOM 886 O O . CYS A 1 113 ? 23.382 -7.353 -18.662 1.00 81.19 113 CYS A O 1
ATOM 888 N N . ASN A 1 114 ? 23.870 -6.730 -16.571 1.00 82.25 114 ASN A N 1
ATOM 889 C CA . ASN A 1 114 ? 25.335 -6.635 -16.726 1.00 82.25 114 ASN A CA 1
ATOM 890 C C . ASN A 1 114 ? 25.826 -6.016 -18.058 1.00 82.25 114 ASN A C 1
ATOM 892 O O . ASN A 1 114 ? 26.843 -6.423 -18.608 1.00 82.25 114 ASN A O 1
ATOM 896 N N . GLY A 1 115 ? 25.091 -5.031 -18.588 1.00 77.88 115 GLY A N 1
ATOM 897 C CA . GLY A 1 115 ? 25.381 -4.378 -19.872 1.00 77.88 115 GLY A CA 1
ATOM 898 C C . GLY A 1 115 ? 24.814 -5.079 -21.117 1.00 77.88 115 GLY A C 1
ATOM 899 O O . GLY A 1 115 ? 24.799 -4.473 -22.185 1.00 77.88 115 GLY A O 1
ATOM 900 N N . ALA A 1 116 ? 24.291 -6.301 -21.000 1.00 83.62 116 ALA A N 1
ATOM 901 C CA . ALA A 1 116 ? 23.597 -6.998 -22.076 1.00 83.62 116 ALA A CA 1
ATOM 902 C C . ALA A 1 116 ? 22.279 -6.286 -22.455 1.00 83.62 116 ALA A C 1
ATOM 904 O O . ALA A 1 116 ? 21.586 -5.767 -21.568 1.00 83.62 116 ALA A O 1
ATOM 905 N N . PRO A 1 117 ? 21.901 -6.264 -23.749 1.00 82.81 117 PRO A N 1
ATOM 906 C CA . PRO A 1 117 ? 20.617 -5.727 -24.192 1.00 82.81 117 PRO A CA 1
ATOM 907 C C . PRO A 1 117 ? 19.434 -6.569 -23.700 1.00 82.81 117 PRO A C 1
ATOM 909 O O . PRO A 1 117 ? 19.519 -7.793 -23.616 1.00 82.81 117 PRO A O 1
ATOM 912 N N . ALA A 1 118 ? 18.292 -5.930 -23.449 1.00 83.31 118 ALA A N 1
ATOM 913 C CA . ALA A 1 118 ? 17.079 -6.636 -23.045 1.00 83.31 118 ALA A CA 1
ATOM 914 C C . ALA A 1 118 ? 16.639 -7.695 -24.067 1.00 83.31 118 ALA A C 1
ATOM 916 O O . ALA A 1 118 ? 16.592 -7.443 -25.273 1.00 83.31 118 ALA A O 1
ATOM 917 N N . GLY A 1 119 ? 16.274 -8.875 -23.567 1.00 79.88 119 GLY A N 1
ATOM 918 C CA . GLY A 1 119 ? 15.882 -10.031 -24.373 1.00 79.88 119 GLY A CA 1
ATOM 919 C C . GLY A 1 119 ? 17.055 -10.846 -24.928 1.00 79.88 119 GLY A C 1
ATOM 920 O O . GLY A 1 119 ? 16.813 -11.826 -25.625 1.00 79.88 119 GLY A O 1
ATOM 921 N N . GLN A 1 120 ? 18.303 -10.467 -24.630 1.00 85.62 120 GLN A N 1
ATOM 922 C CA . GLN A 1 120 ? 19.507 -11.227 -24.988 1.00 85.62 120 GLN A CA 1
ATOM 923 C C . GLN A 1 120 ? 19.982 -12.112 -23.823 1.00 85.62 120 GLN A C 1
ATOM 925 O O . GLN A 1 120 ? 19.556 -11.899 -22.679 1.00 85.62 120 GLN A O 1
ATOM 930 N N . PRO A 1 121 ? 20.870 -13.098 -24.071 1.00 85.31 121 PRO A N 1
ATOM 931 C CA . PRO A 1 121 ? 21.534 -13.839 -23.001 1.00 85.31 121 PRO A CA 1
ATOM 932 C C . PRO A 1 121 ? 22.142 -12.889 -21.962 1.00 85.31 121 PRO A C 1
ATOM 934 O O . PRO A 1 121 ? 22.811 -11.919 -22.313 1.00 85.31 121 PRO A O 1
ATOM 937 N N . GLY A 1 122 ? 21.866 -13.143 -20.682 1.00 81.62 122 GLY A N 1
ATOM 938 C CA . GLY A 1 122 ? 22.273 -12.264 -19.582 1.00 81.62 122 GLY A CA 1
ATOM 939 C C . GLY A 1 122 ? 21.345 -11.074 -19.309 1.00 81.62 122 GLY A C 1
ATOM 940 O O . GLY A 1 122 ? 21.645 -10.313 -18.406 1.00 81.62 122 GLY A O 1
ATOM 941 N N . CYS A 1 123 ? 20.237 -10.898 -20.044 1.00 84.00 123 CYS A N 1
ATOM 942 C CA . CYS A 1 123 ? 19.189 -9.899 -19.763 1.00 84.00 123 CYS A CA 1
ATOM 943 C C . CYS A 1 123 ? 17.826 -10.330 -20.351 1.00 84.00 123 CYS A C 1
ATOM 945 O O . CYS A 1 123 ? 17.078 -9.534 -20.928 1.00 84.00 123 CYS A O 1
ATOM 947 N N . ALA A 1 124 ? 17.489 -11.620 -20.246 1.00 81.94 124 ALA A N 1
ATOM 948 C CA . ALA A 1 124 ? 16.327 -12.205 -20.924 1.00 81.94 124 ALA A CA 1
ATOM 949 C C . ALA A 1 124 ? 14.991 -11.549 -20.521 1.00 81.94 124 ALA A C 1
ATOM 951 O O . ALA A 1 124 ? 14.083 -11.427 -21.343 1.00 81.94 124 ALA A O 1
ATOM 952 N N . ASN A 1 125 ? 14.900 -11.062 -19.281 1.00 80.00 125 ASN A N 1
ATOM 953 C CA . ASN A 1 125 ? 13.685 -10.477 -18.715 1.00 80.00 125 ASN A CA 1
ATOM 954 C C . ASN A 1 125 ? 13.657 -8.938 -18.765 1.00 80.00 125 ASN A C 1
ATOM 956 O O . ASN A 1 125 ? 12.765 -8.326 -18.179 1.00 80.00 125 ASN A O 1
ATOM 960 N N . GLY A 1 126 ? 14.612 -8.311 -19.461 1.00 85.12 126 GLY A N 1
ATOM 961 C CA . GLY A 1 126 ? 14.751 -6.854 -19.519 1.00 85.12 126 GLY A CA 1
ATOM 962 C C . GLY A 1 126 ? 15.211 -6.233 -18.200 1.00 85.12 126 GLY A C 1
ATOM 963 O O . GLY A 1 126 ? 15.593 -6.933 -17.266 1.00 85.12 126 GLY A O 1
ATOM 964 N N . TYR A 1 127 ? 15.196 -4.90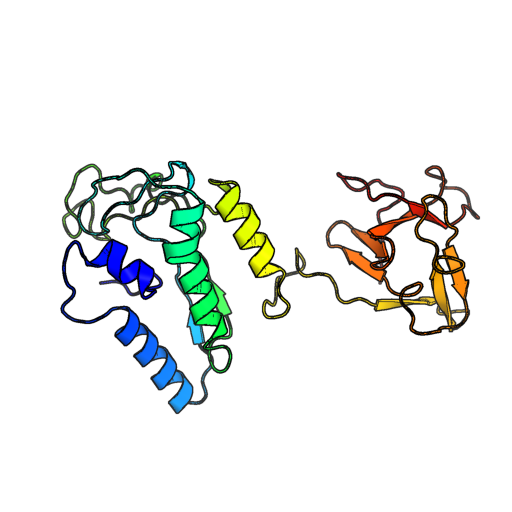3 -18.128 1.00 87.56 127 TYR A N 1
ATOM 965 C CA . TYR A 1 127 ? 15.696 -4.163 -16.966 1.00 87.56 127 TYR A CA 1
ATOM 966 C C . TYR A 1 127 ? 14.600 -3.927 -15.924 1.00 87.56 127 TYR A C 1
ATOM 968 O O . TYR A 1 127 ? 13.559 -3.355 -16.245 1.00 87.56 127 TYR A O 1
ATOM 976 N N . TRP A 1 128 ? 14.854 -4.319 -14.671 1.00 90.56 128 TRP A N 1
ATOM 977 C CA . TRP A 1 128 ? 13.851 -4.278 -13.599 1.00 90.56 128 TRP A CA 1
ATOM 978 C C . TRP A 1 128 ? 14.020 -3.137 -12.595 1.00 90.56 128 TRP A C 1
ATOM 980 O O . TRP A 1 128 ? 13.052 -2.413 -12.372 1.00 90.56 128 TRP A O 1
ATOM 990 N N . GLY A 1 129 ? 15.223 -2.932 -12.049 1.00 92.62 129 GLY A N 1
ATOM 991 C CA . GLY A 1 129 ? 15.530 -1.828 -11.130 1.00 92.62 129 GLY A CA 1
ATOM 992 C C . GLY A 1 129 ? 15.385 -2.169 -9.639 1.00 92.62 129 GLY A C 1
ATOM 993 O O . GLY A 1 129 ? 15.770 -3.244 -9.184 1.00 92.62 129 GLY A O 1
ATOM 994 N N . ASP A 1 130 ? 14.839 -1.246 -8.847 1.00 96.25 130 ASP A N 1
ATOM 995 C CA . ASP A 1 130 ? 14.643 -1.401 -7.395 1.00 96.25 130 ASP A CA 1
ATOM 996 C C . ASP A 1 130 ? 13.230 -0.971 -7.008 1.00 96.25 130 ASP A C 1
ATOM 998 O O . ASP A 1 130 ? 12.882 0.208 -7.058 1.00 96.25 130 ASP A O 1
ATOM 1002 N N . SER A 1 131 ? 12.435 -1.948 -6.585 1.00 97.38 131 SER A N 1
ATOM 1003 C CA . SER A 1 131 ? 11.021 -1.798 -6.234 1.00 97.38 131 SER A CA 1
ATOM 1004 C C . SER A 1 131 ? 10.787 -1.714 -4.726 1.00 97.38 131 SER A C 1
ATOM 1006 O O . SER A 1 131 ? 9.645 -1.698 -4.273 1.00 97.38 131 SER A O 1
ATOM 1008 N N . ARG A 1 132 ? 11.836 -1.660 -3.901 1.00 98.25 132 ARG A N 1
ATOM 1009 C CA . ARG A 1 132 ? 11.665 -1.513 -2.452 1.00 98.25 132 ARG A CA 1
ATOM 1010 C C . ARG A 1 132 ? 11.000 -0.177 -2.139 1.00 98.25 132 ARG A C 1
ATOM 1012 O O . ARG A 1 132 ? 11.586 0.880 -2.372 1.00 98.25 132 ARG A O 1
ATOM 1019 N N . VAL A 1 133 ? 9.796 -0.202 -1.573 1.00 98.00 133 VAL A N 1
ATOM 1020 C CA . VAL A 1 133 ? 9.093 1.019 -1.146 1.00 98.00 133 VAL A CA 1
ATOM 1021 C C . VAL A 1 133 ? 9.894 1.755 -0.080 1.00 98.00 133 VAL A C 1
ATOM 1023 O O . VAL A 1 133 ? 9.930 2.977 -0.071 1.00 98.00 133 VAL A O 1
ATOM 1026 N N . GLN A 1 134 ? 10.605 1.016 0.779 1.00 97.00 134 GLN A N 1
ATOM 1027 C CA . GLN A 1 134 ? 11.420 1.570 1.855 1.00 97.00 134 GLN A CA 1
ATOM 1028 C C . GLN A 1 134 ? 12.719 2.240 1.388 1.00 97.00 134 GLN A C 1
ATOM 1030 O O . GLN A 1 134 ? 13.393 2.849 2.214 1.00 97.00 134 GLN A O 1
ATOM 1035 N N . ALA A 1 135 ? 13.087 2.116 0.109 1.00 96.62 135 ALA A N 1
ATOM 1036 C CA . ALA A 1 135 ? 14.312 2.710 -0.422 1.00 96.62 135 ALA A CA 1
ATOM 1037 C C . ALA A 1 135 ? 14.177 4.219 -0.710 1.00 96.62 135 ALA A C 1
ATOM 1039 O O . ALA A 1 135 ? 15.193 4.899 -0.814 1.00 96.62 135 ALA A O 1
ATOM 1040 N N . ASP A 1 136 ? 12.951 4.754 -0.783 1.00 97.81 136 ASP A N 1
ATOM 1041 C CA . ASP A 1 136 ? 12.679 6.192 -0.892 1.00 97.81 136 ASP A CA 1
ATOM 1042 C C . ASP A 1 136 ? 11.609 6.626 0.126 1.00 97.81 136 ASP A C 1
ATOM 1044 O O . ASP A 1 136 ? 10.565 5.989 0.271 1.00 97.81 136 ASP A O 1
ATOM 1048 N N . ALA A 1 137 ? 11.855 7.725 0.845 1.00 90.56 137 ALA A N 1
ATOM 1049 C CA . ALA A 1 137 ? 10.975 8.178 1.924 1.00 90.56 137 ALA A CA 1
ATOM 1050 C C . ALA A 1 137 ? 9.596 8.649 1.427 1.00 90.56 137 ALA A C 1
ATOM 1052 O O . ALA A 1 137 ? 8.589 8.428 2.106 1.00 90.56 137 ALA A O 1
ATOM 1053 N N . THR A 1 138 ? 9.537 9.264 0.241 1.00 93.81 138 THR A N 1
ATOM 1054 C CA . THR A 1 138 ? 8.291 9.768 -0.354 1.00 93.81 138 THR A CA 1
ATOM 1055 C C . THR A 1 138 ? 7.419 8.605 -0.802 1.00 93.81 138 THR A C 1
ATOM 1057 O O . THR A 1 138 ? 6.245 8.536 -0.429 1.00 93.81 138 THR A O 1
ATOM 1060 N N . VAL A 1 139 ? 8.007 7.654 -1.533 1.00 97.12 139 VAL A N 1
ATOM 1061 C CA . VAL A 1 139 ? 7.323 6.429 -1.966 1.00 97.12 139 VAL A CA 1
ATOM 1062 C C . VAL A 1 139 ? 6.834 5.639 -0.754 1.00 97.12 139 VAL A C 1
ATOM 1064 O O . VAL A 1 139 ? 5.652 5.303 -0.697 1.00 97.12 139 VAL A O 1
ATOM 1067 N N . LYS A 1 140 ? 7.688 5.418 0.258 1.00 96.00 140 LYS A N 1
ATOM 1068 C CA . LYS A 1 140 ? 7.311 4.722 1.499 1.00 96.00 140 LYS A CA 1
ATOM 1069 C C . LYS A 1 140 ? 6.104 5.370 2.173 1.00 96.00 140 LYS A C 1
ATOM 1071 O O . LYS A 1 140 ? 5.137 4.680 2.488 1.00 96.00 140 LYS A O 1
ATOM 1076 N N . SER A 1 141 ? 6.170 6.680 2.417 1.00 87.00 141 SER A N 1
ATOM 1077 C CA . SER A 1 141 ? 5.122 7.411 3.134 1.00 87.00 141 SER A CA 1
ATOM 1078 C C . SER A 1 141 ? 3.779 7.300 2.415 1.00 87.00 141 SER A C 1
ATOM 1080 O O . SER A 1 141 ? 2.776 6.917 3.016 1.00 87.00 141 SER A O 1
ATOM 1082 N N . ARG A 1 142 ? 3.763 7.544 1.102 1.00 94.06 142 ARG A N 1
ATOM 1083 C CA . ARG A 1 142 ? 2.532 7.495 0.310 1.00 94.06 142 ARG A CA 1
ATOM 1084 C C . ARG A 1 142 ? 1.983 6.081 0.147 1.00 94.06 142 ARG A C 1
ATOM 1086 O O . ARG A 1 142 ? 0.774 5.905 0.237 1.00 94.06 142 ARG A O 1
ATOM 1093 N N . PHE A 1 143 ? 2.846 5.079 -0.018 1.00 94.69 143 PHE A N 1
ATOM 1094 C CA . PHE A 1 143 ? 2.429 3.679 -0.107 1.00 94.69 143 PHE A CA 1
ATOM 1095 C C . PHE A 1 143 ? 1.724 3.239 1.179 1.00 94.69 143 PHE A C 1
ATOM 1097 O O . PHE A 1 143 ? 0.628 2.689 1.134 1.00 94.69 143 PHE A O 1
ATOM 1104 N N . LEU A 1 144 ? 2.308 3.557 2.339 1.00 87.25 144 LEU A N 1
ATOM 1105 C CA . LEU A 1 144 ? 1.694 3.269 3.636 1.00 87.25 144 LEU A CA 1
ATOM 1106 C C . LEU A 1 144 ? 0.405 4.070 3.866 1.00 87.25 144 LEU A C 1
ATOM 1108 O O . LEU A 1 144 ? -0.522 3.550 4.481 1.00 87.25 144 LEU A O 1
ATOM 1112 N N . ASN A 1 145 ? 0.328 5.316 3.387 1.00 83.50 145 ASN A N 1
ATOM 1113 C CA . ASN A 1 145 ? -0.903 6.107 3.450 1.00 83.50 145 ASN A CA 1
ATOM 1114 C C . ASN A 1 145 ? -2.020 5.486 2.600 1.00 83.50 145 ASN A C 1
ATOM 1116 O O . ASN A 1 145 ? -3.144 5.393 3.076 1.00 83.50 145 ASN A O 1
ATOM 1120 N N . GLU A 1 146 ? -1.716 5.026 1.384 1.00 88.19 146 GLU A N 1
ATOM 1121 C CA . GLU A 1 146 ? -2.692 4.356 0.520 1.00 88.19 146 GLU A CA 1
ATOM 1122 C C . GLU A 1 146 ? -3.212 3.065 1.157 1.00 88.19 146 GLU A C 1
ATOM 1124 O O . GLU A 1 146 ? -4.419 2.840 1.208 1.00 88.19 146 GLU A O 1
ATOM 1129 N N . LEU A 1 147 ? -2.319 2.241 1.713 1.00 85.62 147 LEU A N 1
ATOM 1130 C CA . LEU A 1 147 ? -2.724 0.985 2.340 1.00 85.62 147 LEU A CA 1
ATOM 1131 C C . LEU A 1 147 ? -3.598 1.177 3.588 1.00 85.62 147 LEU A C 1
ATOM 1133 O O . LEU A 1 147 ? -4.332 0.261 3.940 1.00 85.62 147 LEU A O 1
ATOM 1137 N N . ARG A 1 148 ? -3.601 2.352 4.229 1.00 78.25 148 ARG A N 1
ATOM 1138 C CA . ARG A 1 148 ? -4.519 2.654 5.347 1.00 78.25 148 ARG A CA 1
ATOM 1139 C C . ARG A 1 148 ? -5.974 2.831 4.913 1.00 78.25 148 ARG A C 1
ATOM 1141 O O . ARG A 1 148 ? -6.856 2.830 5.769 1.00 78.25 148 ARG A O 1
ATOM 1148 N N . ASN A 1 149 ? -6.240 3.003 3.618 1.00 76.62 149 ASN A N 1
ATOM 1149 C CA . ASN A 1 149 ? -7.597 3.167 3.114 1.00 76.62 149 ASN A CA 1
ATOM 1150 C C . ASN A 1 149 ? -8.433 1.903 3.371 1.00 76.62 149 ASN A C 1
ATOM 1152 O O . ASN A 1 149 ? -7.977 0.786 3.137 1.00 76.62 149 ASN A O 1
ATOM 1156 N N . ALA A 1 150 ? -9.704 2.081 3.747 1.00 74.81 150 ALA A N 1
ATOM 1157 C CA . ALA A 1 150 ? -10.621 0.992 4.121 1.00 74.81 150 ALA A CA 1
ATOM 1158 C C . ALA A 1 150 ? -10.871 -0.064 3.021 1.00 74.81 150 ALA A C 1
ATOM 1160 O O . ALA A 1 150 ? -11.446 -1.115 3.286 1.00 74.81 150 ALA A O 1
ATOM 1161 N N . ARG A 1 151 ? -10.447 0.207 1.780 1.00 82.31 151 ARG A N 1
ATOM 1162 C CA . ARG A 1 151 ? -10.509 -0.741 0.658 1.00 82.31 151 ARG A CA 1
ATOM 1163 C C . ARG A 1 151 ? -9.548 -1.924 0.808 1.00 82.31 151 ARG A C 1
ATOM 1165 O O . ARG A 1 151 ? -9.740 -2.933 0.136 1.00 82.31 151 ARG A O 1
ATOM 1172 N N . TRP A 1 152 ? -8.510 -1.789 1.632 1.00 84.19 152 TRP A N 1
ATOM 1173 C CA . TRP A 1 152 ? -7.474 -2.799 1.801 1.00 84.19 152 TRP A CA 1
ATOM 1174 C C . TRP A 1 152 ? -7.754 -3.661 3.024 1.00 84.19 152 TRP A C 1
ATOM 1176 O O . TRP A 1 152 ? -7.903 -3.166 4.139 1.00 84.19 152 TRP A O 1
ATOM 1186 N N . VAL A 1 153 ? -7.773 -4.975 2.816 1.00 79.81 153 VAL A N 1
ATOM 1187 C CA . VAL A 1 153 ? -7.728 -5.943 3.911 1.00 79.81 153 VAL A CA 1
ATOM 1188 C C . VAL A 1 153 ? -6.257 -6.208 4.208 1.00 79.81 153 VAL A C 1
ATOM 1190 O O . VAL A 1 153 ? -5.630 -7.056 3.579 1.00 79.81 153 VAL A O 1
ATOM 1193 N N . ASN A 1 154 ? -5.684 -5.442 5.133 1.00 71.25 154 ASN A N 1
ATOM 1194 C CA . ASN A 1 154 ? -4.315 -5.671 5.585 1.00 71.25 154 ASN A CA 1
ATOM 1195 C C . ASN A 1 154 ? -4.317 -6.719 6.700 1.00 71.25 154 ASN A C 1
ATOM 1197 O O . ASN A 1 154 ? -5.121 -6.631 7.630 1.00 71.25 154 ASN A O 1
ATOM 1201 N N . GLY A 1 155 ? -3.397 -7.686 6.637 1.00 51.31 155 GLY A N 1
ATOM 1202 C CA . GLY A 1 155 ? -3.094 -8.529 7.790 1.00 51.31 155 GLY A CA 1
ATOM 1203 C C . GLY A 1 155 ? -2.633 -7.630 8.933 1.00 51.31 155 GLY A C 1
ATOM 1204 O O . GLY A 1 155 ? -1.618 -6.962 8.788 1.00 51.31 155 GLY A O 1
ATOM 1205 N N . SER A 1 156 ? -3.435 -7.545 9.995 1.00 45.69 156 SER A N 1
ATOM 1206 C CA . SER A 1 156 ? -3.164 -6.943 11.310 1.00 45.69 156 SER A CA 1
ATOM 1207 C C . SER A 1 156 ? -1.919 -6.040 11.387 1.00 45.69 156 SER A C 1
ATOM 1209 O O . SER A 1 156 ? -0.923 -6.397 12.009 1.00 45.69 156 SER A O 1
ATOM 1211 N N . GLY A 1 157 ? -1.942 -4.880 10.727 1.00 44.38 157 GLY A N 1
ATOM 1212 C CA . GLY A 1 157 ? -0.751 -4.035 10.640 1.00 44.38 157 GLY A CA 1
ATOM 1213 C C . GLY A 1 157 ? -0.931 -2.837 9.720 1.00 44.38 157 GLY A C 1
ATOM 1214 O O . GLY A 1 157 ? -0.392 -2.808 8.620 1.00 44.38 157 GLY A O 1
ATOM 1215 N N . GLY A 1 158 ? -1.691 -1.837 10.171 1.00 41.44 158 GLY A N 1
ATOM 1216 C CA . GLY A 1 158 ? -1.720 -0.520 9.527 1.00 41.44 158 GLY A CA 1
ATOM 1217 C C . GLY A 1 158 ? -2.985 -0.164 8.748 1.00 41.44 158 GLY A C 1
ATOM 1218 O O . GLY A 1 158 ? -2.947 0.783 7.977 1.00 41.44 158 GLY A O 1
ATOM 1219 N N . GLY A 1 159 ? -4.103 -0.861 8.949 1.00 46.41 159 GLY A N 1
ATOM 1220 C CA . GLY A 1 159 ? -5.417 -0.216 8.850 1.00 46.41 159 GLY A CA 1
ATOM 1221 C C . GLY A 1 159 ? -5.728 0.398 10.211 1.00 46.41 159 GLY A C 1
ATOM 1222 O O . GLY A 1 159 ? -5.324 -0.175 11.222 1.00 46.41 159 GLY A O 1
ATOM 1223 N N . THR A 1 160 ? -6.406 1.543 10.275 1.00 53.31 160 THR A N 1
ATOM 1224 C CA . THR A 1 160 ? -7.038 1.954 11.532 1.00 53.31 160 THR A CA 1
ATOM 1225 C C . THR A 1 160 ? -7.860 0.769 12.021 1.00 53.31 160 THR A C 1
ATOM 1227 O O . THR A 1 160 ? -8.824 0.373 11.364 1.00 53.31 160 THR A O 1
ATOM 1230 N N . SER A 1 161 ? -7.461 0.152 13.136 1.00 57.56 161 SER A N 1
ATOM 1231 C CA . SER A 1 161 ? -8.306 -0.863 13.747 1.00 57.56 161 SER A CA 1
ATOM 1232 C C . SER A 1 161 ? -9.708 -0.274 13.912 1.00 57.56 161 SER A C 1
ATOM 1234 O O . SER A 1 161 ? -9.838 0.923 14.200 1.00 57.56 161 SER A O 1
ATOM 1236 N N . PRO A 1 162 ? -10.764 -1.052 13.640 1.00 71.31 162 PRO A N 1
ATOM 1237 C CA . PRO A 1 162 ? -12.114 -0.525 13.697 1.00 71.31 162 PRO A CA 1
ATOM 1238 C C . PRO A 1 162 ? -12.338 0.109 15.068 1.00 71.31 162 PRO A C 1
ATOM 1240 O O . PRO A 1 162 ? -11.986 -0.486 16.091 1.00 71.31 162 PRO A O 1
ATOM 1243 N N . GLU A 1 163 ? -12.897 1.318 15.082 1.00 84.50 163 GLU A N 1
ATOM 1244 C CA . GLU A 1 163 ? -13.287 1.953 16.332 1.00 84.50 163 GLU A CA 1
ATOM 1245 C C . GLU A 1 163 ? -14.312 1.068 17.027 1.00 84.50 163 GLU A C 1
ATOM 1247 O O . GLU A 1 163 ? -15.331 0.671 16.454 1.00 84.50 163 GLU A O 1
ATOM 1252 N N . ARG A 1 164 ? -14.030 0.738 18.279 1.00 89.38 164 ARG A N 1
ATOM 1253 C CA . ARG A 1 164 ? -14.877 -0.119 19.092 1.00 89.38 164 ARG A CA 1
ATOM 1254 C C . ARG A 1 164 ? -15.164 0.550 20.411 1.00 89.38 164 ARG A C 1
ATOM 1256 O O . ARG A 1 164 ? -14.440 1.426 20.876 1.00 89.38 164 ARG A O 1
ATOM 1263 N N . THR A 1 165 ? -16.247 0.104 21.016 1.00 93.06 165 THR A N 1
ATOM 1264 C CA . THR A 1 165 ? -16.565 0.442 22.390 1.00 93.06 165 THR A CA 1
ATOM 1265 C C . THR A 1 165 ? -16.154 -0.735 23.2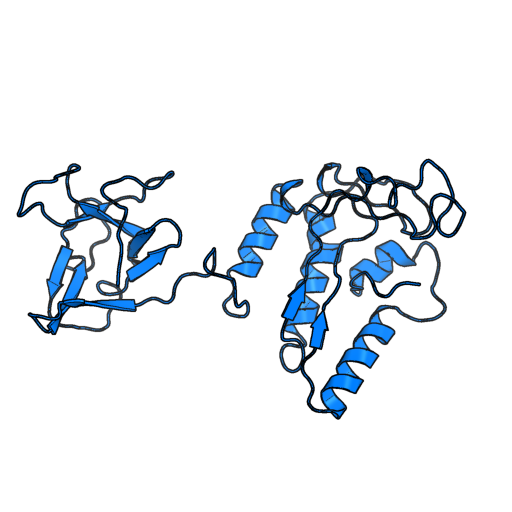63 1.00 93.06 165 THR A C 1
ATOM 1267 O O . THR A 1 165 ? -16.566 -1.866 23.008 1.00 93.06 165 THR A O 1
ATOM 1270 N N . ILE A 1 166 ? -15.319 -0.470 24.266 1.00 94.25 166 ILE A N 1
ATOM 1271 C CA . ILE A 1 166 ? -14.900 -1.464 25.256 1.00 94.25 166 ILE A CA 1
ATOM 1272 C C . ILE A 1 166 ? -15.908 -1.407 26.397 1.00 94.25 166 ILE A C 1
ATOM 1274 O O . ILE A 1 166 ? -16.135 -0.341 26.968 1.00 94.25 166 ILE A O 1
ATOM 1278 N N . ARG A 1 167 ? -16.542 -2.539 26.701 1.00 95.12 167 ARG A N 1
ATOM 1279 C CA . ARG A 1 167 ? -17.622 -2.636 27.685 1.00 95.12 167 ARG A CA 1
ATOM 1280 C C . ARG A 1 167 ? -17.224 -3.593 28.801 1.00 95.12 167 ARG A C 1
ATOM 1282 O O . ARG A 1 167 ? -16.853 -4.731 28.531 1.00 95.12 167 ARG A O 1
ATOM 1289 N N . GLY A 1 168 ? -17.326 -3.141 30.046 1.00 92.62 168 GLY A N 1
ATOM 1290 C CA . GLY A 1 168 ? -17.101 -3.984 31.213 1.00 92.62 168 GLY A CA 1
ATOM 1291 C C . GLY A 1 168 ? -18.229 -5.001 31.371 1.00 92.62 168 GLY A C 1
ATOM 1292 O O . GLY A 1 168 ? -19.394 -4.618 31.464 1.00 92.62 168 GLY A O 1
ATOM 1293 N N . VAL A 1 169 ? -17.887 -6.290 31.435 1.00 92.06 169 VAL A N 1
ATOM 1294 C CA . VAL A 1 169 ? -18.866 -7.389 31.536 1.00 92.06 169 VAL A CA 1
ATOM 1295 C C . VAL A 1 169 ? -19.723 -7.272 32.802 1.00 92.06 169 VAL A C 1
ATOM 1297 O O . VAL A 1 169 ? -20.937 -7.419 32.731 1.00 92.06 169 VAL A O 1
ATOM 1300 N N . GLY A 1 170 ? -19.116 -6.949 33.950 1.00 94.19 170 GLY A N 1
ATOM 1301 C CA . GLY A 1 170 ? -19.831 -6.890 35.232 1.00 94.19 170 GLY A CA 1
ATOM 1302 C C . GLY A 1 170 ? -20.749 -5.674 35.406 1.00 94.19 170 GLY A C 1
ATOM 1303 O O . GLY A 1 170 ? -21.766 -5.768 36.083 1.00 94.19 170 GLY A O 1
ATOM 1304 N N . SER A 1 171 ? -20.411 -4.530 34.805 1.00 95.69 171 SER A N 1
ATOM 1305 C CA . SER A 1 171 ? -21.174 -3.281 34.960 1.00 95.69 171 SER A CA 1
ATOM 1306 C C . SER A 1 171 ? -22.079 -2.961 33.774 1.00 95.69 171 SER A C 1
ATOM 1308 O O . SER A 1 171 ? -22.925 -2.077 33.885 1.00 95.69 171 SER A O 1
ATOM 1310 N N . ASN A 1 172 ? -21.873 -3.621 32.629 1.00 96.44 172 ASN A N 1
ATOM 1311 C CA . ASN A 1 172 ? -22.474 -3.279 31.340 1.00 96.44 172 ASN A CA 1
ATOM 1312 C C . ASN A 1 172 ? -22.200 -1.821 30.894 1.00 96.44 172 ASN A C 1
ATOM 1314 O O . ASN A 1 172 ? -22.914 -1.285 30.045 1.00 96.44 172 ASN A O 1
ATOM 1318 N N . ARG A 1 173 ? -21.163 -1.183 31.459 1.00 97.81 173 ARG A N 1
ATOM 1319 C CA . ARG A 1 173 ? -20.748 0.202 31.186 1.00 97.81 173 ARG A CA 1
ATOM 1320 C C . ARG A 1 173 ? -19.522 0.264 30.287 1.00 97.81 173 ARG A C 1
ATOM 1322 O O . ARG A 1 173 ? -18.766 -0.700 30.179 1.00 97.81 173 ARG A O 1
ATOM 1329 N N . CYS A 1 174 ? -19.341 1.403 29.638 1.00 97.81 174 CYS A N 1
ATOM 1330 C CA . CYS A 1 174 ? -18.336 1.621 28.614 1.00 97.81 174 CYS A CA 1
ATOM 1331 C C . CYS A 1 174 ? -17.098 2.340 29.165 1.00 97.81 174 CYS A C 1
ATOM 1333 O O . CYS A 1 174 ? -17.216 3.202 30.036 1.00 97.81 174 CYS A O 1
ATOM 1335 N N . LEU A 1 175 ? -15.920 1.970 28.651 1.00 97.75 175 LEU A N 1
ATOM 1336 C CA . LEU A 1 175 ? -14.649 2.644 28.917 1.00 97.75 175 LEU A CA 1
ATOM 1337 C C . LEU A 1 175 ? -14.688 4.044 28.292 1.00 97.75 175 LEU A C 1
ATOM 1339 O O . LEU A 1 175 ? -14.773 4.176 27.069 1.00 97.75 175 LEU A O 1
ATOM 1343 N N . ASP A 1 176 ? -14.648 5.071 29.130 1.00 98.50 176 ASP A N 1
ATOM 1344 C CA . ASP A 1 176 ? -15.010 6.442 28.775 1.00 98.50 176 ASP A CA 1
ATOM 1345 C C . ASP A 1 176 ? -13.922 7.428 29.210 1.00 98.50 176 ASP A C 1
ATOM 1347 O O . ASP A 1 176 ? -13.414 7.355 30.330 1.00 98.50 176 ASP A O 1
ATOM 1351 N N . VAL A 1 177 ? -13.563 8.355 28.324 1.00 98.69 177 VAL A N 1
ATOM 1352 C CA . VAL A 1 177 ? -12.709 9.497 28.664 1.00 98.69 177 VAL A CA 1
ATOM 1353 C C . VAL A 1 177 ? -13.558 10.554 29.368 1.00 98.69 177 VAL A C 1
ATOM 1355 O O . VAL A 1 177 ? -14.439 11.150 28.748 1.00 98.69 177 VAL A O 1
ATOM 1358 N N . SER A 1 178 ? -13.275 10.828 30.644 1.00 98.56 178 SER A N 1
ATOM 1359 C CA . SER A 1 178 ? -14.143 11.654 31.489 1.00 98.56 178 SER A CA 1
ATOM 1360 C C . SER A 1 178 ? -14.397 13.047 30.901 1.00 98.56 178 SER A C 1
ATOM 1362 O O . SER A 1 178 ? -13.481 13.839 30.654 1.00 98.56 178 SER A O 1
ATOM 1364 N N . GLY A 1 179 ? -15.677 13.335 30.643 1.00 97.50 179 GLY A N 1
ATOM 1365 C CA . GLY A 1 179 ? -16.134 14.578 30.019 1.00 97.50 179 GLY A CA 1
ATOM 1366 C C . GLY A 1 179 ? -15.693 14.765 28.562 1.00 97.50 179 GLY A C 1
ATOM 1367 O O . GLY A 1 179 ? -15.753 15.888 28.067 1.00 97.50 179 GLY A O 1
ATOM 1368 N N . GLY A 1 180 ? -15.207 13.714 27.891 1.00 97.06 180 GLY A N 1
ATOM 1369 C CA . GLY A 1 180 ? -14.695 13.769 26.519 1.00 97.06 180 GLY A CA 1
ATOM 1370 C C . GLY A 1 180 ? -13.505 14.713 26.335 1.00 97.06 180 GLY A C 1
ATOM 1371 O O . GLY A 1 180 ? -13.299 15.229 25.236 1.00 97.06 180 GLY A O 1
ATOM 1372 N N . ARG A 1 181 ? -12.757 15.002 27.410 1.00 98.00 181 ARG A N 1
ATOM 1373 C CA . ARG A 1 181 ? -11.617 15.926 27.369 1.00 98.00 181 ARG A CA 1
ATOM 1374 C C . ARG A 1 181 ? -10.428 15.279 26.666 1.00 98.00 181 ARG A C 1
ATOM 1376 O O . ARG A 1 181 ? -10.241 14.072 26.713 1.00 98.00 181 ARG A O 1
ATOM 1383 N N . THR A 1 182 ? -9.599 16.099 26.035 1.00 97.25 182 THR A N 1
ATOM 1384 C CA . THR A 1 182 ? -8.475 15.637 25.207 1.00 97.25 182 THR A CA 1
ATOM 1385 C C . THR A 1 182 ? -7.106 15.919 25.826 1.00 97.25 182 THR A C 1
ATOM 1387 O O . THR A 1 182 ? -6.091 15.639 25.199 1.00 97.25 182 THR A O 1
ATOM 1390 N N . ALA A 1 183 ? -7.053 16.477 27.038 1.00 98.00 183 ALA A N 1
ATOM 1391 C CA . ALA A 1 183 ? -5.803 16.785 27.729 1.00 98.00 183 ALA A CA 1
ATOM 1392 C C . ALA A 1 183 ? -5.159 15.524 28.331 1.00 98.00 183 ALA A C 1
ATOM 1394 O O . ALA A 1 183 ? -5.870 14.629 28.798 1.00 98.00 183 ALA A O 1
ATOM 1395 N N . ASP A 1 184 ? -3.824 15.488 28.363 1.00 98.44 184 ASP A N 1
ATOM 1396 C CA . ASP A 1 184 ? -3.065 14.472 29.104 1.00 98.44 184 ASP A CA 1
ATOM 1397 C C . ASP A 1 184 ? -3.481 14.449 30.580 1.00 98.44 184 ASP A C 1
ATOM 1399 O O . ASP A 1 184 ? -3.772 15.491 31.172 1.00 98.44 184 ASP A O 1
ATOM 1403 N N . GLY A 1 185 ? -3.562 13.253 31.162 1.00 98.31 185 GLY A N 1
ATOM 1404 C CA . GLY A 1 185 ? -4.010 13.071 32.544 1.00 98.31 185 GLY A CA 1
ATOM 1405 C C . GLY A 1 185 ? -5.529 13.081 32.719 1.00 98.31 185 GLY A C 1
ATOM 1406 O O . GLY A 1 185 ? -6.019 12.918 33.838 1.00 98.31 185 GLY A O 1
ATOM 1407 N N . THR A 1 186 ? -6.310 13.242 31.642 1.00 98.75 186 THR A N 1
ATOM 1408 C CA . THR A 1 186 ? -7.768 13.085 31.736 1.00 98.75 186 THR A CA 1
ATOM 1409 C C . THR A 1 186 ? -8.092 11.654 32.152 1.00 98.75 186 THR A C 1
ATOM 1411 O O . THR A 1 186 ? -7.665 10.693 31.513 1.00 98.75 186 THR A O 1
ATOM 1414 N N . LYS A 1 187 ? -8.866 11.519 33.229 1.00 98.75 187 LYS A N 1
ATOM 1415 C CA . LYS A 1 187 ? -9.220 10.225 33.809 1.00 98.75 187 LYS A CA 1
ATOM 1416 C C . LYS A 1 187 ? -10.119 9.414 32.889 1.00 98.75 187 LYS A C 1
ATOM 1418 O O . LYS A 1 187 ? -11.042 9.944 32.269 1.00 98.75 187 LYS A O 1
ATOM 1423 N N . ILE A 1 188 ? -9.888 8.112 32.897 1.00 98.56 188 ILE A N 1
ATOM 1424 C CA . ILE A 1 188 ? -10.813 7.120 32.372 1.00 98.56 188 ILE A CA 1
ATOM 1425 C C . ILE A 1 188 ? -11.822 6.740 33.449 1.00 98.56 188 ILE A C 1
ATOM 1427 O O . ILE A 1 188 ? -11.483 6.604 34.626 1.00 98.56 188 ILE A O 1
ATOM 1431 N N . GLN A 1 189 ? -13.066 6.546 33.036 1.00 98.06 189 GLN A N 1
ATOM 1432 C CA . GLN A 1 189 ? -14.165 6.118 33.887 1.00 98.06 189 GLN A CA 1
ATOM 1433 C C . GLN A 1 189 ? -14.969 5.001 33.215 1.00 98.06 189 GLN A C 1
ATOM 1435 O O . GLN A 1 189 ? -14.882 4.784 32.006 1.00 98.06 189 GLN A O 1
ATOM 1440 N N . LEU A 1 190 ? -15.768 4.291 34.011 1.00 97.88 190 LEU A N 1
ATOM 1441 C CA . LEU A 1 190 ? -16.848 3.459 33.491 1.00 97.88 190 LEU A CA 1
ATOM 1442 C C . LEU A 1 190 ? -18.124 4.291 33.500 1.00 97.88 190 LEU A C 1
ATOM 1444 O O . LEU A 1 190 ? -18.604 4.671 34.567 1.00 97.88 190 LEU A O 1
ATOM 1448 N N . TRP A 1 191 ? -18.672 4.559 32.319 1.00 98.38 191 TRP A N 1
ATOM 1449 C CA . TRP A 1 191 ? -19.875 5.372 32.165 1.00 98.38 191 TRP A CA 1
ATOM 1450 C C . TRP A 1 191 ? -20.949 4.638 31.370 1.00 98.38 191 TRP A C 1
ATOM 1452 O O . TRP A 1 191 ? -20.673 3.656 30.675 1.00 98.38 191 TRP A O 1
ATOM 1462 N N . ASP A 1 192 ? -22.190 5.103 31.474 1.00 97.88 192 ASP A N 1
ATOM 1463 C CA . ASP A 1 192 ? -23.269 4.595 30.634 1.00 97.88 192 ASP A CA 1
ATOM 1464 C C . ASP A 1 192 ? -22.877 4.708 29.157 1.00 97.88 192 ASP A C 1
ATOM 1466 O O . ASP A 1 192 ? -22.188 5.639 28.740 1.00 97.88 192 ASP A O 1
ATOM 1470 N N . CYS A 1 193 ? -23.263 3.721 28.356 1.00 97.81 193 CYS A N 1
ATOM 1471 C CA . CYS A 1 193 ? -22.826 3.636 26.970 1.00 97.81 193 CYS A CA 1
ATOM 1472 C C . CYS A 1 193 ? -23.605 4.628 26.096 1.00 97.81 193 CYS A C 1
ATOM 1474 O O . CYS A 1 193 ? -24.749 4.371 25.731 1.00 97.81 193 CYS A O 1
ATOM 1476 N N . LEU A 1 194 ? -22.968 5.748 25.752 1.00 95.94 194 LEU A N 1
ATOM 1477 C CA . LEU A 1 194 ? -23.542 6.876 25.010 1.00 95.94 194 LEU A CA 1
ATOM 1478 C C . LEU A 1 194 ? -23.273 6.815 23.499 1.00 95.94 194 LEU A C 1
ATOM 1480 O O . LEU A 1 194 ? -23.791 7.640 22.753 1.00 95.94 194 LEU A O 1
ATOM 1484 N N . ASN A 1 195 ? -22.447 5.867 23.041 1.00 91.00 195 ASN A N 1
ATOM 1485 C CA . ASN A 1 195 ? -22.056 5.712 21.633 1.00 91.00 195 ASN A CA 1
ATOM 1486 C C . ASN A 1 195 ? -21.425 6.981 21.009 1.00 91.00 195 ASN A C 1
ATOM 1488 O O . ASN A 1 195 ? -21.529 7.209 19.807 1.00 91.00 195 ASN A O 1
ATOM 1492 N N . ASN A 1 196 ? -20.754 7.801 21.818 1.00 94.56 196 ASN A N 1
ATOM 1493 C CA . ASN A 1 196 ? -20.068 9.015 21.379 1.00 94.56 196 ASN A CA 1
ATOM 1494 C C . ASN A 1 196 ? -18.545 8.796 21.264 1.00 94.56 196 ASN A C 1
ATOM 1496 O O . ASN A 1 196 ? -18.030 7.722 21.582 1.00 94.56 196 ASN A O 1
ATOM 1500 N N . ALA A 1 197 ? -17.823 9.826 20.814 1.00 93.00 197 ALA A N 1
ATOM 1501 C CA . ALA A 1 197 ? -16.387 9.760 20.537 1.00 93.00 197 ALA A CA 1
ATOM 1502 C C . ALA A 1 197 ? -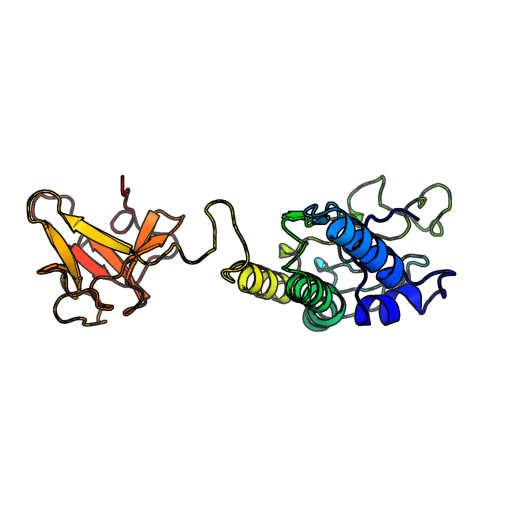15.507 9.525 21.788 1.00 93.00 197 ALA A C 1
ATOM 1504 O O . ALA A 1 197 ? -14.428 8.939 21.677 1.00 93.00 197 ALA A O 1
ATOM 1505 N N . ALA A 1 198 ? -15.990 9.882 22.984 1.00 97.50 198 ALA A N 1
ATOM 1506 C CA . ALA A 1 198 ? -15.287 9.648 24.250 1.00 97.50 198 ALA A CA 1
ATOM 1507 C C . ALA A 1 198 ? -15.223 8.156 24.632 1.00 97.50 198 ALA A C 1
ATOM 1509 O O . ALA A 1 198 ? -14.409 7.762 25.464 1.00 97.50 198 ALA A O 1
ATOM 1510 N N . GLN A 1 199 ? -16.063 7.325 24.003 1.00 98.06 199 GLN A N 1
ATOM 1511 C CA . GLN A 1 199 ? -16.190 5.882 24.246 1.00 98.06 199 GLN A CA 1
ATOM 1512 C C . GLN A 1 199 ? -15.747 5.036 23.047 1.00 98.06 199 GLN A C 1
ATOM 1514 O O . GLN A 1 199 ? -16.097 3.851 22.935 1.00 98.06 199 GLN A O 1
ATOM 1519 N N . LYS A 1 200 ? -15.020 5.656 22.112 1.00 95.75 200 LYS A N 1
ATOM 1520 C CA . LYS A 1 200 ? -14.395 4.977 20.979 1.00 95.75 200 LYS A CA 1
ATOM 1521 C C . LYS A 1 200 ? -12.925 4.740 21.263 1.00 95.75 200 LYS A C 1
ATOM 1523 O O . LYS A 1 200 ? -12.209 5.630 21.716 1.00 95.75 200 LYS A O 1
ATOM 1528 N N . TRP A 1 201 ? -12.501 3.523 20.966 1.00 95.12 201 TRP A N 1
ATOM 1529 C CA . TRP A 1 201 ? -11.150 3.038 21.169 1.00 95.12 201 TRP A CA 1
ATOM 1530 C C . TRP A 1 201 ? -10.700 2.252 19.952 1.00 95.12 201 TRP A C 1
ATOM 1532 O O . TRP A 1 201 ? -11.478 1.513 19.343 1.00 95.12 201 TRP A O 1
ATOM 1542 N N . ARG A 1 202 ? -9.427 2.405 19.618 1.00 91.25 202 ARG A N 1
ATOM 1543 C CA . ARG A 1 202 ? -8.761 1.700 18.539 1.00 91.25 202 ARG A CA 1
ATOM 1544 C C . ARG A 1 202 ? -7.653 0.833 19.118 1.00 91.25 202 ARG A C 1
ATOM 1546 O O . ARG A 1 202 ? -6.760 1.352 19.775 1.00 91.25 202 ARG A O 1
ATOM 1553 N N . VAL A 1 203 ? -7.738 -0.474 18.882 1.00 88.75 203 VAL A N 1
ATOM 1554 C CA . VAL A 1 203 ? -6.723 -1.451 19.307 1.00 88.75 203 VAL A CA 1
ATOM 1555 C C . VAL A 1 203 ? -5.617 -1.481 18.265 1.00 88.75 203 VAL A C 1
ATOM 1557 O O . VAL A 1 203 ? -5.797 -2.059 17.201 1.00 88.75 203 VAL A O 1
ATOM 1560 N N . GLU A 1 204 ? -4.494 -0.837 18.521 1.00 82.94 204 GLU A N 1
ATOM 1561 C CA . GLU A 1 204 ? -3.383 -0.789 17.576 1.00 82.94 204 GLU A CA 1
ATOM 1562 C C . GLU A 1 204 ? -2.565 -2.089 17.594 1.00 82.94 204 GLU A C 1
ATOM 1564 O O . GLU A 1 204 ? -2.493 -2.801 18.595 1.00 82.94 204 GLU A O 1
ATOM 1569 N N . ALA A 1 205 ? -1.894 -2.396 16.481 1.00 76.31 205 ALA A N 1
ATOM 1570 C CA . ALA A 1 205 ? -1.082 -3.612 16.356 1.00 76.31 205 ALA A CA 1
ATOM 1571 C C . ALA A 1 205 ? 0.131 -3.647 17.310 1.00 76.31 205 ALA A C 1
ATOM 1573 O O . ALA A 1 205 ? 0.678 -4.713 17.572 1.00 76.31 205 ALA A O 1
ATOM 1574 N N . ASN A 1 206 ? 0.551 -2.492 17.836 1.00 78.56 206 ASN A N 1
ATOM 1575 C CA . ASN A 1 206 ? 1.600 -2.384 18.853 1.00 78.56 206 ASN A CA 1
ATOM 1576 C C . ASN A 1 206 ? 1.074 -2.593 20.290 1.00 78.56 206 ASN A C 1
ATOM 1578 O O . ASN A 1 206 ? 1.832 -2.384 21.231 1.00 78.56 206 ASN A O 1
ATOM 1582 N N . GLY A 1 207 ? -0.202 -2.957 20.458 1.00 86.50 207 GLY A N 1
ATOM 1583 C CA . GLY A 1 207 ? -0.840 -3.179 21.756 1.00 86.50 207 GLY A CA 1
ATOM 1584 C C . GLY A 1 207 ? -1.401 -1.919 22.415 1.00 86.50 207 GLY A C 1
ATOM 1585 O O . GLY A 1 207 ? -1.997 -2.014 23.486 1.00 86.50 207 GLY A O 1
ATOM 1586 N N . SER A 1 208 ? -1.265 -0.734 21.808 1.00 91.62 208 SER A N 1
ATOM 1587 C CA . SER A 1 208 ? -1.867 0.468 22.383 1.00 91.62 208 SER A CA 1
ATOM 1588 C C . SER A 1 208 ? -3.375 0.540 22.134 1.00 91.62 208 SER A C 1
ATOM 1590 O O . SER A 1 208 ? -3.899 0.083 21.117 1.00 91.62 208 SER A O 1
ATOM 1592 N N . LEU A 1 209 ? -4.094 1.145 23.078 1.00 95.12 209 LEU A N 1
ATOM 1593 C CA . LEU A 1 209 ? -5.508 1.488 22.939 1.00 95.12 209 LEU A CA 1
ATOM 1594 C C . LEU A 1 209 ? -5.627 2.995 22.752 1.00 95.12 209 LEU A C 1
ATOM 1596 O O . LEU A 1 209 ? -5.438 3.747 23.701 1.00 95.12 209 LEU A O 1
ATOM 1600 N N . VAL A 1 210 ? -5.935 3.447 21.539 1.00 95.19 210 VAL A N 1
ATOM 1601 C CA . VAL A 1 210 ? -6.000 4.876 21.204 1.00 95.19 210 VAL A CA 1
ATOM 1602 C C . VAL A 1 210 ? -7.443 5.356 21.225 1.00 95.19 210 VAL A C 1
ATOM 1604 O O . VAL A 1 210 ? -8.292 4.775 20.551 1.00 95.19 210 VAL A O 1
ATOM 1607 N N . ASN A 1 211 ? -7.727 6.447 21.932 1.00 96.44 211 ASN A N 1
ATOM 1608 C CA . ASN A 1 211 ? -8.988 7.161 21.778 1.00 96.44 211 ASN A CA 1
ATOM 1609 C C . ASN A 1 211 ? -8.899 8.091 20.545 1.00 96.44 211 ASN A C 1
ATOM 1611 O O . ASN A 1 211 ? -8.093 9.024 20.551 1.00 96.44 211 ASN A O 1
ATOM 1615 N N . PRO A 1 212 ? -9.698 7.882 19.479 1.00 89.69 212 PRO A N 1
ATOM 1616 C CA . PRO A 1 212 ? -9.577 8.651 18.236 1.00 89.69 212 PRO A CA 1
ATOM 1617 C C . PRO A 1 212 ? -9.861 10.149 18.393 1.00 89.69 212 PRO A C 1
ATOM 1619 O O . PRO A 1 212 ? -9.245 10.949 17.697 1.00 89.69 212 PRO A O 1
ATOM 1622 N N . GLN A 1 213 ? -10.753 10.533 19.316 1.00 92.75 213 GLN A N 1
ATOM 1623 C CA . GLN A 1 213 ? -11.103 11.937 19.567 1.00 92.75 213 GLN A CA 1
ATOM 1624 C C . GLN A 1 213 ? -9.911 12.747 20.089 1.00 92.75 213 GLN A C 1
ATOM 1626 O O . GLN A 1 213 ? -9.713 13.891 19.691 1.00 92.75 213 GLN A O 1
ATOM 1631 N N . SER A 1 214 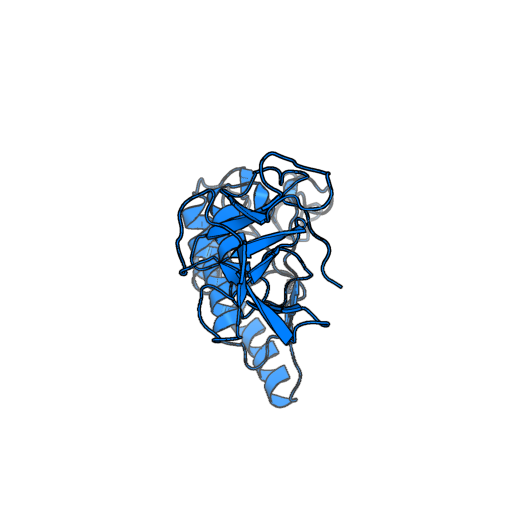? -9.136 12.165 21.003 1.00 91.38 214 SER A N 1
ATOM 1632 C CA . SER A 1 214 ? -7.974 12.822 21.609 1.00 91.38 214 SER A CA 1
ATOM 1633 C C . SER A 1 214 ? -6.661 12.524 20.884 1.00 91.38 214 SER A C 1
ATOM 1635 O O . SER A 1 214 ? -5.705 13.282 21.030 1.00 91.38 214 SER A O 1
ATOM 1637 N N . GLY A 1 215 ? -6.588 11.418 20.135 1.00 92.06 215 GLY A N 1
ATOM 1638 C CA . GLY A 1 215 ? -5.339 10.891 19.580 1.00 92.06 215 GLY A CA 1
ATOM 1639 C C . GLY A 1 215 ? -4.390 10.317 20.640 1.00 92.06 215 GLY A C 1
ATOM 1640 O O . GLY A 1 215 ? -3.214 10.107 20.348 1.00 92.06 215 GLY A O 1
ATOM 1641 N N . LYS A 1 216 ? -4.876 10.087 21.866 1.00 96.56 216 LYS A N 1
ATOM 1642 C CA . LYS A 1 216 ? -4.082 9.677 23.033 1.00 96.56 216 LYS A CA 1
ATOM 1643 C C . LYS A 1 216 ? -4.347 8.224 23.422 1.00 96.56 216 LYS A C 1
ATOM 1645 O O . LYS A 1 216 ? -5.384 7.656 23.076 1.00 96.56 216 LYS A O 1
ATOM 1650 N N . CYS A 1 217 ? -3.391 7.630 24.124 1.00 97.94 217 CYS A N 1
ATOM 1651 C CA . CYS A 1 217 ? -3.388 6.226 24.510 1.00 97.94 217 CYS A CA 1
ATOM 1652 C C . CYS A 1 217 ? -3.978 6.031 25.908 1.00 97.94 217 CYS A C 1
ATOM 1654 O O . CYS A 1 217 ? -3.794 6.880 26.777 1.00 97.94 217 CYS A O 1
ATOM 1656 N N . LEU A 1 218 ? -4.654 4.900 26.124 1.00 98.31 218 LEU A N 1
ATOM 1657 C CA . LEU A 1 218 ? -4.978 4.394 27.453 1.00 98.31 218 LEU A CA 1
ATOM 1658 C C . LEU A 1 218 ? -3.674 4.120 28.207 1.00 98.31 218 LEU A C 1
ATOM 1660 O O . LEU A 1 218 ? -2.815 3.389 27.708 1.00 98.31 218 LEU A O 1
ATOM 1664 N N . ASP A 1 219 ? -3.553 4.691 29.397 1.00 98.44 219 ASP A N 1
ATOM 1665 C CA . ASP A 1 219 ? -2.311 4.737 30.160 1.00 98.44 219 ASP A CA 1
ATOM 1666 C C . ASP A 1 219 ? -2.582 4.461 31.646 1.00 98.44 219 ASP A C 1
ATOM 1668 O O . ASP A 1 219 ? -3.543 4.992 32.215 1.00 98.44 219 ASP A O 1
ATOM 1672 N N . ALA A 1 220 ? -1.778 3.583 32.254 1.00 98.19 220 ALA A N 1
ATOM 1673 C CA . ALA A 1 220 ? -1.765 3.388 33.700 1.00 98.19 220 ALA A CA 1
ATOM 1674 C C . ALA A 1 220 ? -0.917 4.487 34.354 1.00 98.19 220 ALA A C 1
ATOM 1676 O O . ALA A 1 220 ? 0.311 4.498 34.207 1.00 98.19 220 ALA A O 1
ATOM 1677 N N . ASP A 1 221 ? -1.591 5.381 35.086 1.00 98.19 221 ASP A N 1
ATOM 1678 C CA . ASP A 1 221 ? -1.016 6.635 35.572 1.00 98.19 221 ASP A CA 1
ATOM 1679 C C . ASP A 1 221 ? 0.287 6.415 36.355 1.00 98.19 221 ASP A C 1
ATOM 1681 O O . ASP A 1 221 ? 0.375 5.561 37.245 1.00 98.19 221 ASP A O 1
ATOM 1685 N N . GLY A 1 222 ? 1.315 7.181 35.987 1.00 96.56 222 GLY A N 1
ATOM 1686 C CA . GLY A 1 222 ? 2.629 7.154 36.626 1.00 96.56 222 GLY A CA 1
ATOM 1687 C C . GLY A 1 222 ? 3.350 5.803 36.577 1.00 96.56 222 GLY A C 1
ATOM 1688 O O . GLY A 1 222 ? 4.142 5.529 37.477 1.00 96.56 222 GLY A O 1
ATOM 1689 N N . TRP A 1 223 ? 3.089 4.955 35.572 1.00 97.00 223 TRP A N 1
ATOM 1690 C CA . TRP A 1 223 ? 3.588 3.567 35.513 1.00 97.00 223 TRP A CA 1
ATOM 1691 C C . TRP A 1 223 ? 3.173 2.724 36.731 1.00 97.00 223 TRP A C 1
ATOM 1693 O O . TRP A 1 223 ? 3.866 1.778 37.113 1.00 97.00 223 TRP A O 1
ATOM 1703 N N . GLY A 1 224 ? 2.046 3.066 37.360 1.00 96.31 224 GLY A N 1
ATOM 1704 C CA . GLY A 1 224 ? 1.563 2.376 38.547 1.00 96.31 224 GLY A CA 1
ATOM 1705 C C . GLY A 1 224 ? 1.228 0.906 38.275 1.00 96.31 224 GLY A C 1
ATOM 1706 O O . GLY A 1 224 ? 0.546 0.571 37.311 1.00 96.31 224 GLY A O 1
ATOM 1707 N N . THR A 1 225 ? 1.696 0.023 39.156 1.00 94.88 225 THR A N 1
ATOM 1708 C CA . THR A 1 225 ? 1.433 -1.428 39.110 1.00 94.88 225 THR A CA 1
ATOM 1709 C C . THR A 1 225 ? 0.587 -1.918 40.286 1.00 94.88 225 THR A C 1
ATOM 1711 O O . THR A 1 225 ? 0.271 -3.104 40.377 1.00 94.88 225 THR A O 1
ATOM 1714 N N . ALA A 1 226 ? 0.229 -1.021 41.207 1.00 96.81 226 ALA A N 1
ATOM 1715 C CA . ALA A 1 226 ? -0.561 -1.348 42.382 1.00 96.81 226 ALA A CA 1
ATOM 1716 C C . ALA A 1 226 ? -2.056 -1.441 42.043 1.00 96.81 226 ALA A C 1
ATOM 1718 O O . ALA A 1 226 ? -2.571 -0.752 41.161 1.00 96.81 226 ALA A O 1
ATOM 1719 N N . ASN A 1 227 ? -2.789 -2.263 42.796 1.00 95.31 227 ASN A N 1
ATOM 1720 C CA . ASN A 1 227 ? -4.244 -2.306 42.685 1.00 95.31 227 ASN A CA 1
ATOM 1721 C C . ASN A 1 227 ? -4.842 -0.915 42.939 1.00 95.31 227 ASN A C 1
ATOM 1723 O O . ASN A 1 227 ? -4.504 -0.256 43.921 1.00 95.31 227 ASN A O 1
ATOM 1727 N N . GLY A 1 228 ? -5.758 -0.494 42.065 1.00 94.94 228 GLY A N 1
ATOM 1728 C CA . GLY A 1 228 ? -6.390 0.823 42.140 1.00 94.94 228 GLY A CA 1
ATOM 1729 C C . GLY A 1 228 ? -5.634 1.941 41.419 1.00 94.94 228 GLY A C 1
ATOM 1730 O O . GLY A 1 228 ? -6.112 3.074 41.453 1.00 94.94 228 GLY A O 1
ATOM 1731 N N . THR A 1 229 ? -4.511 1.658 40.741 1.00 97.88 229 THR A N 1
ATOM 1732 C CA . THR A 1 229 ? -3.899 2.621 39.812 1.00 97.88 229 THR A CA 1
ATOM 1733 C C . THR A 1 229 ? -4.949 3.129 38.822 1.00 97.88 229 THR A C 1
ATOM 1735 O O . THR A 1 229 ? -5.628 2.354 38.147 1.00 97.88 229 THR A O 1
ATOM 1738 N N . GLN A 1 230 ? -5.106 4.451 38.773 1.00 98.00 230 GLN A N 1
ATOM 1739 C CA . GLN A 1 230 ? -6.082 5.108 37.919 1.00 98.00 230 GLN A CA 1
ATOM 1740 C C . GLN A 1 230 ? -5.637 5.028 36.457 1.00 98.00 230 GLN A C 1
ATOM 1742 O O . GLN A 1 230 ? -4.491 5.305 36.119 1.00 98.00 230 GLN A O 1
ATOM 1747 N N . MET A 1 231 ? -6.586 4.714 35.582 1.00 98.31 231 MET A N 1
ATOM 1748 C CA . MET A 1 231 ? -6.387 4.800 34.141 1.00 98.31 231 MET A CA 1
ATOM 1749 C C . MET A 1 231 ? -6.629 6.231 33.657 1.00 98.31 231 MET A C 1
ATOM 1751 O O . MET A 1 231 ? -7.607 6.870 34.067 1.00 98.31 231 MET A O 1
ATOM 1755 N N . ILE A 1 232 ? -5.778 6.723 32.765 1.00 98.75 232 ILE A N 1
ATOM 1756 C CA . ILE A 1 232 ? -5.875 8.044 32.133 1.00 98.75 232 ILE A CA 1
ATOM 1757 C C . ILE A 1 232 ? -5.718 7.916 30.612 1.00 98.75 232 ILE A C 1
ATOM 1759 O O . ILE A 1 232 ? -5.390 6.846 30.097 1.00 98.75 232 ILE A O 1
ATOM 1763 N N . ILE A 1 233 ? -5.960 9.006 29.884 1.00 98.75 233 ILE A N 1
ATOM 1764 C CA . ILE A 1 233 ? -5.347 9.185 28.565 1.00 98.75 233 ILE A CA 1
ATOM 1765 C C . ILE A 1 233 ? -4.024 9.932 28.699 1.00 98.75 233 ILE A C 1
ATOM 1767 O O . ILE A 1 233 ? -3.920 10.914 29.442 1.00 98.75 233 ILE A O 1
ATOM 1771 N N . TRP A 1 234 ? -3.035 9.499 27.929 1.00 98.56 234 TRP A N 1
ATOM 1772 C CA . TRP A 1 234 ? -1.752 10.177 27.818 1.00 98.56 234 TRP A CA 1
ATOM 1773 C C . TRP A 1 234 ? -1.221 10.125 26.387 1.00 98.56 234 TRP A C 1
ATOM 1775 O O . TRP A 1 234 ? -1.612 9.278 25.579 1.00 98.56 234 TRP A O 1
ATOM 1785 N N . THR A 1 235 ? -0.324 11.045 26.048 1.00 97.25 235 THR A N 1
ATOM 1786 C CA . THR A 1 235 ? 0.391 11.048 24.774 1.00 97.25 235 THR A CA 1
ATOM 1787 C C . THR A 1 235 ? 1.016 9.671 24.522 1.00 97.25 235 THR A C 1
ATOM 1789 O O . THR A 1 235 ? 1.747 9.140 25.358 1.00 97.25 235 THR A O 1
ATOM 1792 N N . CYS A 1 236 ? 0.701 9.083 23.366 1.00 94.62 236 CYS A N 1
ATOM 1793 C CA . CYS A 1 236 ? 1.169 7.752 23.001 1.00 94.62 236 CYS A CA 1
ATOM 1794 C C . CYS A 1 236 ? 2.696 7.711 22.875 1.00 94.62 236 CYS A C 1
ATOM 1796 O O . CYS A 1 236 ? 3.288 8.521 22.157 1.00 94.62 236 CYS A O 1
ATOM 1798 N N . GLY A 1 237 ? 3.330 6.736 23.523 1.00 88.81 237 GLY A N 1
ATOM 1799 C CA . GLY A 1 237 ? 4.760 6.487 23.382 1.00 88.81 237 GLY A CA 1
ATOM 1800 C C . GLY A 1 237 ? 5.146 5.987 21.986 1.00 88.81 237 GLY A C 1
ATOM 1801 O O . GLY A 1 237 ? 4.411 5.226 21.353 1.00 88.81 237 GLY A O 1
ATOM 1802 N N . ASN A 1 238 ? 6.336 6.381 21.523 1.00 84.19 238 ASN A N 1
ATOM 1803 C CA . ASN A 1 238 ? 6.979 5.808 20.342 1.00 84.19 238 ASN A CA 1
ATOM 1804 C C . ASN A 1 238 ? 8.483 5.568 20.622 1.00 84.19 238 ASN A C 1
ATOM 1806 O O . ASN A 1 238 ? 9.251 6.531 20.573 1.00 84.19 238 ASN A O 1
ATOM 1810 N N . PRO A 1 239 ? 8.917 4.328 20.944 1.00 85.44 239 PRO A N 1
ATOM 1811 C CA . PRO A 1 239 ? 8.132 3.085 20.960 1.00 85.44 239 PRO A CA 1
ATOM 1812 C C . PRO A 1 239 ? 7.042 3.069 22.047 1.00 85.44 239 PRO A C 1
ATOM 1814 O O . PRO A 1 239 ? 7.071 3.881 22.972 1.00 85.44 239 PRO A O 1
ATOM 1817 N N . VAL A 1 240 ? 6.074 2.152 21.924 1.00 86.56 240 VAL A N 1
ATOM 1818 C CA . VAL A 1 240 ? 4.993 1.996 22.915 1.00 86.56 240 VAL A CA 1
ATOM 1819 C C . VAL A 1 240 ? 5.580 1.728 24.305 1.00 86.56 240 VAL A C 1
ATOM 1821 O O . VAL A 1 240 ? 6.538 0.967 24.450 1.00 86.56 240 VAL A O 1
ATOM 1824 N N . GLN A 1 241 ? 5.020 2.378 25.322 1.00 93.44 241 GLN A N 1
ATOM 1825 C CA . GLN A 1 241 ? 5.463 2.232 26.708 1.00 93.44 241 GLN A CA 1
ATOM 1826 C C . GLN A 1 241 ? 4.752 1.050 27.378 1.00 93.44 241 GLN A C 1
ATOM 1828 O O . GLN A 1 241 ? 3.637 0.688 27.001 1.00 93.44 241 GLN A O 1
ATOM 1833 N N . SER A 1 242 ? 5.378 0.444 28.389 1.00 94.94 242 SER A N 1
ATOM 1834 C CA . SER A 1 242 ? 4.829 -0.734 29.079 1.00 94.94 242 SER A CA 1
ATOM 1835 C C . SER A 1 242 ? 3.506 -0.459 29.805 1.00 94.94 242 SER A C 1
ATOM 1837 O O . SER A 1 242 ? 2.657 -1.341 29.851 1.00 94.94 242 SER A O 1
ATOM 1839 N N . ASN A 1 243 ? 3.297 0.760 30.308 1.00 96.69 243 ASN A N 1
ATOM 1840 C CA . ASN A 1 243 ? 2.045 1.225 30.920 1.00 96.69 243 ASN A CA 1
ATOM 1841 C C . ASN A 1 243 ? 0.961 1.617 29.893 1.00 96.69 243 ASN A C 1
ATOM 1843 O O . ASN A 1 243 ? -0.122 2.044 30.287 1.00 96.69 243 ASN A O 1
ATOM 1847 N N . GLN A 1 244 ? 1.243 1.478 28.592 1.00 97.12 244 GLN A N 1
ATOM 1848 C CA . GLN A 1 244 ? 0.322 1.740 27.479 1.00 97.12 244 GLN A CA 1
ATOM 1849 C C . GLN A 1 244 ? 0.127 0.508 26.573 1.00 97.12 244 GLN A C 1
ATOM 1851 O O . GLN A 1 244 ? -0.409 0.637 25.471 1.00 97.12 244 GLN A O 1
ATOM 1856 N N . ASN A 1 245 ? 0.579 -0.675 27.005 1.00 94.19 245 ASN A N 1
ATOM 1857 C CA . ASN A 1 245 ? 0.490 -1.921 26.245 1.00 94.19 245 ASN A CA 1
ATOM 1858 C C . ASN A 1 245 ? -0.589 -2.839 26.839 1.00 94.19 245 ASN A C 1
ATOM 1860 O O . ASN A 1 245 ? -0.476 -3.281 27.982 1.00 94.19 245 ASN A O 1
ATOM 1864 N N . TRP A 1 246 ? -1.626 -3.130 26.056 1.00 92.00 246 TRP A N 1
ATOM 1865 C CA . TRP A 1 246 ? -2.845 -3.796 26.502 1.00 92.00 246 TRP A CA 1
ATOM 1866 C C . TRP A 1 246 ? -3.169 -5.015 25.646 1.00 92.00 246 TRP A C 1
ATOM 1868 O O . TRP A 1 246 ? -3.051 -4.999 24.421 1.00 92.00 246 TRP A O 1
ATOM 1878 N N . VAL A 1 247 ? -3.675 -6.059 26.300 1.00 84.62 247 VAL A N 1
ATOM 1879 C CA . VAL A 1 247 ? -4.302 -7.203 25.633 1.00 84.62 247 VAL A CA 1
ATOM 1880 C C . VAL A 1 247 ? -5.807 -7.102 25.843 1.00 84.62 247 VAL A C 1
ATOM 1882 O O . VAL A 1 247 ? -6.275 -6.970 26.972 1.00 84.62 247 VAL A O 1
ATOM 1885 N N . VAL A 1 248 ? -6.564 -7.161 24.750 1.00 76.50 248 VAL A N 1
ATOM 1886 C CA . VAL A 1 248 ? -8.030 -7.212 24.761 1.00 76.50 248 VAL A CA 1
ATOM 1887 C C . VAL A 1 248 ? -8.440 -8.549 24.153 1.00 76.50 248 VAL A C 1
ATOM 1889 O O . VAL A 1 248 ? -8.063 -8.838 23.018 1.00 76.50 248 VAL A O 1
ATOM 1892 N N . SER A 1 249 ? -9.174 -9.361 24.913 1.00 72.12 249 SER A N 1
ATOM 1893 C CA . SER A 1 249 ? -9.649 -10.699 24.525 1.00 72.12 249 SER A CA 1
ATOM 1894 C C . SER A 1 249 ? -11.167 -10.772 24.520 1.00 72.12 249 SER A C 1
ATOM 1896 O O . SER A 1 249 ? -11.750 -10.245 25.496 1.00 72.12 249 SER A O 1
#

Foldseek 3Di:
DDLQEDDFPLLCVQQCVVPPDPDRSVVVVVVVLVVCVVVVAADEAEHYFSFQAAQLQQWGDHQQDPDTDHHANVVSCVRGVVRVLVVCVVRVSHYDYYDYDQAALCVDQQQNQVPPGDCDVSHNRGGGHGRHCVSHPSSVVVVLVSCLDPSHDDDQARPFAPWDWDADPVPRFTFFQVVLDQDWPGFTDGHHCPVDQRRTWTQHSLQWTARPSNRWTFFQPPPDPDPPRTIHTHHADVVGDPRRHHDDD